Protein AF-0000000071263404 (afdb_homodimer)

InterPro domains:
  IPR003599 Immunoglobulin domain subtype [SM00409] (23-122)
  IPR007110 Immunoglobulin-like domain [PS50835] (21-115)
  IPR013106 Immunoglobulin V-set domain [PF07686] (26-110)
  IPR013783 Immunoglobulin-like fold [G3DSA:2.60.40.10] (22-129)
  IPR036179 Immunoglobulin-like domain superfamily [SSF48726] (26-123)
  IPR050671 CD300 family immune receptors [PTHR11860] (25-125)

Foldseek 3Di:
DPPPPPPPPPPPPPPPPPVPPDDDDDDDDAQAKDKDKDADDPPQLPFKKFKFFDDDDDPDTHTQDIPPDAGPPNQWDKDAPSVRRMIMIMGGRDDPVPDHDMDIDTDDDDDDFDDDDDDDDDDPDDPDPDDPDDDPRPPPPDPPPDD/DPPPPPPDPPPPPPPPPPVPPDDDDDDDDAQAKDKDKDADDPPQLPFKKFKFFDDDDDPDTHTQDIPPDQGPPNQWDKDAPSVRRMIMIMGGRDDPVVDHDMDIDTDDDDDDQDDDDDDDDDDPDDPDPDDPDPPPRPPPPDPPPDD

Organism: Cyprinus carpio (NCBI:txid7962)

Radius of gyration: 30.46 Å; Cα contacts (8 Å, |Δi|>4): 564; chains: 2; bounding box: 115×98×57 Å

Structure (mmCIF, N/CA/C/O backbone):
data_AF-0000000071263404-model_v1
#
loop_
_entity.id
_entity.type
_entity.pdbx_description
1 polymer 'Ig-like domain-containing protein'
#
loop_
_atom_site.group_PDB
_atom_site.id
_atom_site.type_symbol
_ato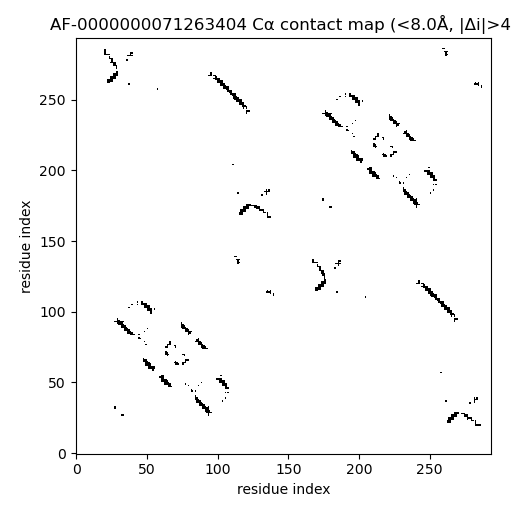m_site.label_atom_id
_atom_site.label_alt_id
_atom_site.label_comp_id
_atom_site.label_asym_id
_atom_site.label_entity_id
_atom_site.label_seq_id
_atom_site.pdbx_PDB_ins_code
_atom_site.Cartn_x
_atom_site.Cartn_y
_atom_site.Cartn_z
_atom_site.occupancy
_atom_site.B_iso_or_equiv
_atom_site.auth_seq_id
_atom_site.auth_comp_id
_atom_site.auth_asym_id
_atom_site.auth_atom_id
_atom_site.pdbx_PDB_model_num
ATOM 1 N N . MET A 1 1 ? -65.5 24.703 32.938 1 21.72 1 MET A N 1
ATOM 2 C CA . MET A 1 1 ? -64.188 25.328 32.844 1 21.72 1 MET A CA 1
ATOM 3 C C . MET A 1 1 ? -63.094 24.297 32.562 1 21.72 1 MET A C 1
ATOM 5 O O . MET A 1 1 ? -62.812 23.422 33.406 1 21.72 1 MET A O 1
ATOM 9 N N . LYS A 1 2 ? -63.094 23.875 31.25 1 32.72 2 LYS A N 1
ATOM 10 C CA . LYS A 1 2 ? -62.281 22.891 30.547 1 32.72 2 LYS A CA 1
ATOM 11 C C . LYS A 1 2 ? -60.781 23.203 30.672 1 32.72 2 LYS A C 1
ATOM 13 O O . LYS A 1 2 ? -60.344 24.281 30.297 1 32.72 2 LYS A O 1
ATOM 18 N N . LYS A 1 3 ? -60.188 22.812 31.906 1 33.25 3 LYS A N 1
ATOM 19 C CA . LYS A 1 3 ? -58.75 22.922 32.094 1 33.25 3 LYS A CA 1
ATOM 20 C C . LYS A 1 3 ? -58 22.375 30.891 1 33.25 3 LYS A C 1
ATOM 22 O O . LYS A 1 3 ? -58.219 21.234 30.484 1 33.25 3 LYS A O 1
ATOM 27 N N . LYS A 1 4 ? -57.625 23.328 29.953 1 33.47 4 LYS A N 1
ATOM 28 C CA . LYS A 1 4 ? -56.688 23.188 28.828 1 33.47 4 LYS A CA 1
ATOM 29 C C . LYS A 1 4 ? -55.406 22.547 29.281 1 33.47 4 LYS A C 1
ATOM 31 O O . LYS A 1 4 ? -54.688 23.094 30.125 1 33.47 4 LYS A O 1
ATOM 36 N N . GLN A 1 5 ? -55.438 21.234 29.578 1 37.12 5 GLN A N 1
ATOM 37 C CA . GLN A 1 5 ? -54.188 20.531 29.828 1 37.12 5 GLN A CA 1
ATOM 38 C C . GLN A 1 5 ? -53.188 20.734 28.688 1 37.12 5 GLN A C 1
ATOM 40 O O . GLN A 1 5 ? -53.5 20.438 27.531 1 37.12 5 GLN A O 1
ATOM 45 N N . PHE A 1 6 ? -52.531 21.922 28.672 1 36.16 6 PHE A N 1
ATOM 46 C CA . PHE A 1 6 ? -51.406 22.156 27.766 1 36.16 6 PHE A CA 1
ATOM 47 C C . PHE A 1 6 ? -50.406 21 27.844 1 36.16 6 PHE A C 1
ATOM 49 O O . PHE A 1 6 ? -49.906 20.688 28.922 1 36.16 6 PHE A O 1
ATOM 56 N N . LYS A 1 7 ? -50.719 19.906 27.062 1 40.75 7 LYS A N 1
ATOM 57 C CA . LYS A 1 7 ? -49.75 18.828 26.844 1 40.75 7 LYS A CA 1
ATOM 58 C C . LYS A 1 7 ? -48.375 19.391 26.422 1 40.75 7 LYS A C 1
ATOM 60 O O . LYS A 1 7 ? -48.312 20.203 25.484 1 40.75 7 LYS A O 1
ATOM 65 N N . SER A 1 8 ? -47.469 19.547 27.406 1 37.38 8 SER A N 1
ATOM 66 C CA . SER A 1 8 ? -46.031 19.828 27.25 1 37.38 8 SER A CA 1
ATOM 67 C C . SER A 1 8 ? -45.406 18.844 26.297 1 37.38 8 SER A C 1
ATOM 69 O O . SER A 1 8 ? -45.469 17.625 26.5 1 37.38 8 SER A O 1
ATOM 71 N N . SER A 1 9 ? -45.531 19.031 24.953 1 39.25 9 SER A N 1
ATOM 72 C CA . SER A 1 9 ? -44.75 18.266 23.984 1 39.25 9 SER A CA 1
ATOM 73 C C . SER A 1 9 ? -43.25 18.359 24.297 1 39.25 9 SER A C 1
ATOM 75 O O . SER A 1 9 ? -42.688 19.453 24.312 1 39.25 9 SER A O 1
ATOM 77 N N . ARG A 1 10 ? -42.719 17.391 25.125 1 33.47 10 ARG A N 1
ATOM 78 C CA . ARG A 1 10 ? -41.281 17.203 25.359 1 33.47 10 ARG A CA 1
ATOM 79 C C . ARG A 1 10 ? -40.531 17.047 24.031 1 33.47 10 ARG A C 1
ATOM 81 O O . ARG A 1 10 ? -40.781 16.109 23.281 1 33.47 10 ARG A O 1
ATOM 88 N N . VAL A 1 11 ? -40.156 18.188 23.391 1 36.06 11 VAL A N 1
ATOM 89 C CA . VAL A 1 11 ? -39.219 18.156 22.266 1 36.06 11 VAL A CA 1
ATOM 90 C C . VAL A 1 11 ? -37.969 17.391 22.656 1 36.06 11 VAL A C 1
ATOM 92 O O . VAL A 1 11 ? -37.281 17.766 23.609 1 36.06 11 VAL A O 1
ATOM 95 N N . LEU A 1 12 ? -38 16.047 22.484 1 37.25 12 LEU A N 1
ATOM 96 C CA . LEU A 1 12 ? -36.781 15.273 22.625 1 37.25 12 LEU A CA 1
ATOM 97 C C . LEU A 1 12 ? -35.719 15.758 21.656 1 37.25 12 LEU A C 1
ATOM 99 O O . LEU A 1 12 ? -35.906 15.688 20.438 1 37.25 12 LEU A O 1
ATOM 103 N N . CYS A 1 13 ? -34.969 16.812 22.031 1 38.75 13 CYS A N 1
ATOM 104 C CA . CYS A 1 13 ? -33.719 17.109 21.344 1 38.75 13 CYS A CA 1
ATOM 105 C C . CYS A 1 13 ? -32.844 15.875 21.266 1 38.75 13 CYS A C 1
ATOM 107 O O . CYS A 1 13 ? -32.375 15.359 22.281 1 38.75 13 CYS A O 1
ATOM 109 N N . LYS A 1 14 ? -33.062 15.016 20.234 1 33.66 14 LYS A N 1
ATOM 110 C CA . LYS A 1 14 ? -32.125 13.922 19.984 1 33.66 14 LYS A CA 1
ATOM 111 C C . LYS A 1 14 ? -30.703 14.453 19.812 1 33.66 14 LYS A C 1
ATOM 113 O O . LYS A 1 14 ? -30.422 15.195 18.875 1 33.66 14 LYS A O 1
ATOM 118 N N . ASN A 1 15 ? -29.891 14.633 20.797 1 36.53 15 ASN A N 1
ATOM 119 C CA . ASN A 1 15 ? -28.438 14.68 20.703 1 36.53 15 ASN A CA 1
ATOM 120 C C . ASN A 1 15 ? -27.891 13.484 19.938 1 36.53 15 ASN A C 1
ATOM 122 O O . ASN A 1 15 ? -28.016 12.336 20.375 1 36.53 15 ASN A O 1
ATOM 126 N N . TRP A 1 16 ? -28.109 13.398 18.609 1 35.03 16 TRP A N 1
ATOM 127 C CA . TRP A 1 16 ? -27.266 12.398 17.984 1 35.03 16 TRP A CA 1
ATOM 128 C C . TRP A 1 16 ? -25.797 12.602 18.344 1 35.03 16 TRP A C 1
ATOM 130 O O . TRP A 1 16 ? -25.203 13.617 17.984 1 35.03 16 TRP A O 1
ATOM 140 N N . GLY A 1 17 ? -25.281 12.281 19.5 1 37.16 17 GLY A N 1
ATOM 141 C CA . GLY A 1 17 ? -23.906 12.203 20 1 37.16 17 GLY A CA 1
ATOM 142 C C . GLY A 1 17 ? -22.969 11.5 19.031 1 37.16 17 GLY A C 1
ATOM 143 O O . GLY A 1 17 ? -22.25 10.578 19.422 1 37.16 17 GLY A O 1
ATOM 144 N N . LEU A 1 18 ? -23.234 11.172 17.812 1 37.91 18 LEU A N 1
ATOM 145 C CA . LEU A 1 18 ? -22.125 10.484 17.188 1 37.91 18 LEU A CA 1
ATOM 146 C C . LEU A 1 18 ? -20.828 11.273 17.344 1 37.91 18 LEU A C 1
ATOM 148 O O . LEU A 1 18 ? -20.766 12.461 17.016 1 37.91 18 LEU A O 1
ATOM 152 N N . GLY A 1 19 ? -20.031 11.125 18.391 1 37.81 19 GLY A N 1
ATOM 153 C CA . GLY A 1 19 ? -18.703 11.641 18.656 1 37.81 19 GLY A CA 1
ATOM 154 C C . GLY A 1 19 ? -17.844 11.727 17.406 1 37.81 19 GLY A C 1
ATOM 155 O O . GLY A 1 19 ? -17.391 10.703 16.875 1 37.81 19 GLY A O 1
ATOM 156 N N . ASN A 1 20 ? -18.062 12.406 16.375 1 42.69 20 ASN A N 1
ATOM 157 C CA . ASN A 1 20 ? -17.125 12.703 15.305 1 42.69 20 ASN A CA 1
ATOM 158 C C . ASN A 1 20 ? -15.734 13.008 15.859 1 42.69 20 ASN A C 1
ATOM 160 O O . ASN A 1 20 ? -15.594 13.688 16.875 1 42.69 20 ASN A O 1
ATOM 164 N N . PRO A 1 21 ? -14.719 12.133 15.797 1 47.34 21 PRO A N 1
ATOM 165 C CA . PRO A 1 21 ? -13.406 12.57 16.281 1 47.34 21 PRO A CA 1
ATOM 166 C C . PRO A 1 21 ? -13.188 14.07 16.109 1 47.34 21 PRO A C 1
ATOM 168 O O . PRO A 1 21 ? -13.719 14.672 15.18 1 47.34 21 PRO A O 1
ATOM 171 N N . ALA A 1 22 ? -13.094 14.82 17.156 1 51.34 22 ALA A N 1
ATOM 172 C CA . ALA A 1 22 ? -12.977 16.266 17.344 1 51.34 22 ALA A CA 1
ATOM 173 C C . ALA A 1 22 ? -12.055 16.875 16.297 1 51.34 22 ALA A C 1
ATOM 175 O O . ALA A 1 22 ? -10.891 16.469 16.156 1 51.34 22 ALA A O 1
ATOM 176 N N . LEU A 1 23 ? -12.523 17.281 15.164 1 63.94 23 LEU A N 1
ATOM 177 C CA . LEU A 1 23 ? -11.812 18.172 14.258 1 63.94 23 LEU A CA 1
ATOM 178 C C . LEU A 1 23 ? -11.062 19.25 15.031 1 63.94 23 LEU A C 1
ATOM 180 O O . LEU A 1 23 ? -11.625 19.875 15.938 1 63.94 23 LEU A O 1
ATOM 184 N N . THR A 1 24 ? -9.727 19.25 15.016 1 72.5 24 THR A N 1
ATOM 185 C CA . THR A 1 24 ? -8.906 20.297 15.609 1 72.5 24 THR A CA 1
ATOM 186 C C . THR A 1 24 ? -8.898 21.547 14.734 1 72.5 24 THR A C 1
ATOM 188 O O . THR A 1 24 ? -8.555 21.484 13.555 1 72.5 24 THR A O 1
ATOM 191 N N . ALA A 1 25 ? -9.484 22.531 15.227 1 83.56 25 ALA A N 1
ATOM 192 C CA . ALA A 1 25 ? -9.438 23.812 14.531 1 83.56 25 ALA A CA 1
ATOM 193 C C . ALA A 1 25 ? -8.359 24.719 15.117 1 83.56 25 ALA A C 1
ATOM 195 O O . ALA A 1 25 ? -8.211 24.812 16.344 1 83.56 25 ALA A O 1
ATOM 196 N N . VAL A 1 26 ? -7.559 25.344 14.305 1 84.56 26 VAL A N 1
ATOM 197 C CA . VAL A 1 26 ? -6.512 26.281 14.703 1 84.56 26 VAL A CA 1
ATOM 198 C C . VAL A 1 26 ? -6.77 27.641 14.062 1 84.56 26 VAL A C 1
ATOM 200 O O . VAL A 1 26 ? -6.957 27.734 12.844 1 84.56 26 VAL A O 1
ATOM 203 N N . GLU A 1 27 ? -6.898 28.688 14.906 1 88.88 27 GLU A N 1
ATOM 204 C CA . GLU A 1 27 ? -7.105 30.047 14.414 1 88.88 27 GLU A CA 1
ATOM 205 C C . GLU A 1 27 ? -5.855 30.906 14.609 1 88.88 27 GLU A C 1
ATOM 207 O O . GLU A 1 27 ? -5.285 30.938 15.695 1 88.88 27 GLU A O 1
ATOM 212 N N . ARG A 1 28 ? -5.43 31.5 13.492 1 89.38 28 ARG A N 1
ATOM 213 C CA . ARG A 1 28 ? -4.301 32.406 13.516 1 89.38 28 ARG A CA 1
ATOM 214 C C . ARG A 1 28 ? -4.559 33.625 12.633 1 89.38 28 ARG A C 1
ATOM 216 O O . ARG A 1 28 ? -5.473 33.625 11.797 1 89.38 28 ARG A O 1
ATOM 223 N N . SER A 1 29 ? -3.771 34.719 12.812 1 92.12 29 SER A N 1
ATOM 224 C CA . SER A 1 29 ? -3.938 35.938 12.016 1 92.12 29 SER A CA 1
ATOM 225 C C . SER A 1 29 ? -2.988 35.938 10.82 1 92.12 29 SER A C 1
ATOM 227 O O . SER A 1 29 ? -1.932 35.312 10.852 1 92.12 29 SER A O 1
ATOM 229 N N . VAL A 1 30 ? -3.393 36.75 9.797 1 94.75 30 VAL A N 1
ATOM 230 C CA . VAL A 1 30 ? -2.537 36.938 8.633 1 94.75 30 VAL A CA 1
ATOM 231 C C . VAL A 1 30 ? -1.16 37.438 9.086 1 94.75 30 VAL A C 1
ATOM 233 O O . VAL A 1 30 ? -1.053 38.281 9.977 1 94.75 30 VAL A O 1
ATOM 236 N N . GLY A 1 31 ? -0.154 36.875 8.469 1 94.81 31 GLY A N 1
ATOM 237 C CA . GLY A 1 31 ? 1.208 37.312 8.758 1 94.81 31 GLY A CA 1
ATOM 238 C C . GLY A 1 31 ? 1.852 36.5 9.883 1 94.81 31 GLY A C 1
ATOM 239 O O . GLY A 1 31 ? 3.072 36.531 10.047 1 94.81 31 GLY A O 1
ATOM 240 N N . GLU A 1 32 ? 1.001 35.812 10.648 1 93.31 32 GLU A N 1
ATOM 241 C CA . GLU A 1 32 ? 1.502 35.062 11.781 1 93.31 32 GLU A CA 1
ATOM 242 C C . GLU A 1 32 ? 2.021 33.688 11.328 1 93.31 32 GLU A C 1
ATOM 244 O O . GLU A 1 32 ? 1.979 33.375 10.141 1 93.31 32 GLU A O 1
ATOM 249 N N . ARG A 1 33 ? 2.6 33 12.336 1 94.69 33 ARG A N 1
ATOM 250 C CA . ARG A 1 33 ? 3.066 31.641 12.133 1 94.69 33 ARG A CA 1
ATOM 251 C C . ARG A 1 33 ? 2.16 30.641 12.852 1 94.69 33 ARG A C 1
ATOM 253 O O . ARG A 1 33 ? 1.555 30.969 13.875 1 94.69 33 ARG A O 1
ATOM 260 N N . VAL A 1 34 ? 2.066 29.516 12.258 1 93.56 34 VAL A N 1
ATOM 261 C CA . VAL A 1 34 ? 1.343 28.453 12.953 1 93.56 34 VAL A CA 1
ATOM 262 C C . VAL A 1 34 ? 2.172 27.172 12.945 1 93.56 34 VAL A C 1
ATOM 264 O O . VAL A 1 34 ? 2.848 26.859 11.961 1 93.56 34 VAL A O 1
ATOM 267 N N . ASP A 1 35 ? 2.162 26.422 14.062 1 94.25 35 ASP A N 1
ATOM 268 C CA . ASP A 1 35 ? 2.75 25.094 14.195 1 94.25 35 ASP A CA 1
ATOM 269 C C . ASP A 1 35 ? 1.67 24.031 14.406 1 94.25 35 ASP A C 1
ATOM 271 O O . ASP A 1 35 ? 0.966 24.047 15.422 1 94.25 35 ASP A O 1
ATOM 275 N N . ILE A 1 36 ? 1.588 23.234 13.438 1 93.19 36 ILE A N 1
ATOM 276 C CA . ILE A 1 36 ? 0.625 22.141 13.516 1 93.19 36 ILE A CA 1
ATOM 277 C C . ILE A 1 36 ? 1.325 20.875 13.984 1 93.19 36 ILE A C 1
ATOM 279 O O . ILE A 1 36 ? 2.23 20.375 13.312 1 93.19 36 ILE A O 1
ATOM 283 N N . ARG A 1 37 ? 0.887 20.328 15.07 1 92.31 37 ARG A N 1
ATOM 284 C CA . ARG A 1 37 ? 1.497 19.125 15.633 1 92.31 37 ARG A CA 1
ATOM 285 C C . ARG A 1 37 ? 0.603 17.906 15.422 1 92.31 37 ARG A C 1
ATOM 287 O O . ARG A 1 37 ? -0.564 17.922 15.82 1 92.31 37 ARG A O 1
ATOM 294 N N . CYS A 1 38 ? 1.15 16.938 14.836 1 93.81 38 CYS A N 1
ATOM 295 C CA . CYS A 1 38 ? 0.414 15.727 14.516 1 93.81 38 CYS A CA 1
ATOM 296 C C . CYS A 1 38 ? 1.041 14.508 15.188 1 93.81 38 CYS A C 1
ATOM 298 O O . CYS A 1 38 ? 2.211 14.203 14.953 1 93.81 38 CYS A O 1
ATOM 300 N N . THR A 1 39 ? 0.242 13.844 15.945 1 93.62 39 THR A N 1
ATOM 301 C CA . THR A 1 39 ? 0.721 12.625 16.594 1 93.62 39 THR A CA 1
ATOM 302 C C . THR A 1 39 ? 0.425 11.406 15.727 1 93.62 39 THR A C 1
ATOM 304 O O . THR A 1 39 ? -0.487 11.43 14.898 1 93.62 39 THR A O 1
ATOM 307 N N . TYR A 1 40 ? 1.254 10.367 15.883 1 93.75 40 TYR A N 1
ATOM 308 C CA . TYR A 1 40 ? 1.021 9.141 15.133 1 93.75 40 TYR A CA 1
ATOM 309 C C . TYR A 1 40 ? 1.404 7.918 15.953 1 93.75 40 TYR A C 1
ATOM 311 O O . TYR A 1 40 ? 2.061 8.039 16.984 1 93.75 40 TYR A O 1
ATOM 319 N N . GLU A 1 41 ? 1.008 6.82 15.57 1 93.44 41 GLU A N 1
ATOM 320 C CA . GLU A 1 41 ? 1.178 5.574 16.312 1 93.44 41 GLU A CA 1
ATOM 321 C C . GLU A 1 41 ? 2.592 5.023 16.156 1 93.44 41 GLU A C 1
ATOM 323 O O . GLU A 1 41 ? 3.279 5.34 15.18 1 93.44 41 GLU A O 1
ATOM 328 N N . SER A 1 42 ? 2.934 4.258 17.156 1 95.5 42 SER A N 1
ATOM 329 C CA . SER A 1 42 ? 4.219 3.57 17.062 1 95.5 42 SER A CA 1
ATOM 330 C C . SER A 1 42 ? 4.293 2.676 15.836 1 95.5 42 SER A C 1
ATOM 332 O O . SER A 1 42 ? 3.279 2.115 15.406 1 95.5 42 SER A O 1
ATOM 334 N N . GLY A 1 43 ? 5.465 2.475 15.266 1 93.56 43 GLY A N 1
ATOM 335 C CA . GLY A 1 43 ? 5.672 1.641 14.094 1 93.56 43 GLY A CA 1
ATOM 336 C C . GLY A 1 43 ? 5.812 2.439 12.812 1 93.56 43 GLY A C 1
ATOM 337 O O . GLY A 1 43 ? 6.254 1.91 11.789 1 93.56 43 GLY A O 1
ATOM 338 N N . TYR A 1 44 ? 5.508 3.771 12.977 1 94.38 44 TYR A N 1
ATOM 339 C CA . TYR A 1 44 ? 5.512 4.578 11.758 1 94.38 44 TYR A CA 1
ATOM 340 C C . TYR A 1 44 ? 6.578 5.664 11.828 1 94.38 44 TYR A C 1
ATOM 342 O O . TYR A 1 44 ? 6.512 6.652 11.102 1 94.38 44 TYR A O 1
ATOM 350 N N . GLU A 1 45 ? 7.586 5.523 12.656 1 96.88 45 GLU A N 1
ATOM 351 C CA . GLU A 1 45 ? 8.594 6.547 12.914 1 96.88 45 GLU A CA 1
ATOM 352 C C . GLU A 1 45 ? 9.391 6.871 11.656 1 96.88 45 GLU A C 1
ATOM 354 O O . GLU A 1 45 ? 9.719 8.031 11.398 1 96.88 45 GLU A O 1
ATOM 359 N N . SER A 1 46 ? 9.586 5.84 10.883 1 95.56 46 SER A N 1
ATOM 360 C CA . SER A 1 46 ? 10.43 6.031 9.711 1 95.56 46 SER A CA 1
ATOM 361 C C . SER A 1 46 ? 9.602 6.324 8.469 1 95.56 46 SER A C 1
ATOM 363 O O . SER A 1 46 ? 10.148 6.625 7.406 1 95.56 46 SER A O 1
ATOM 365 N N . ASN A 1 47 ? 8.297 6.211 8.594 1 95.81 47 ASN A N 1
ATOM 366 C CA . ASN A 1 47 ? 7.445 6.469 7.441 1 95.81 47 ASN A CA 1
ATOM 367 C C . ASN A 1 47 ? 7.391 7.957 7.105 1 95.81 47 ASN A C 1
ATOM 369 O O . ASN A 1 47 ? 7.367 8.797 8 1 95.81 47 ASN A O 1
ATOM 373 N N . PRO A 1 48 ? 7.305 8.242 5.895 1 96.38 48 PRO A N 1
ATOM 374 C CA . PRO A 1 48 ? 7.16 9.656 5.543 1 96.38 48 PRO A CA 1
ATOM 375 C C . PRO A 1 48 ? 5.883 10.273 6.105 1 96.38 48 PRO A C 1
ATOM 377 O O . PRO A 1 48 ? 4.84 9.617 6.141 1 96.38 48 PRO A O 1
ATOM 380 N N . LYS A 1 49 ? 6 11.484 6.566 1 97.06 49 LYS A N 1
ATOM 381 C CA . LYS A 1 49 ? 4.871 12.305 7.008 1 97.06 49 LYS A CA 1
ATOM 382 C C . LYS A 1 49 ? 4.59 13.43 6.02 1 97.06 49 LYS A C 1
ATOM 384 O O . LYS A 1 49 ? 5.488 13.867 5.297 1 97.06 49 LYS A O 1
ATOM 389 N N . TYR A 1 50 ? 3.348 13.836 5.977 1 97 50 TYR A N 1
ATOM 390 C CA . TYR A 1 50 ? 3.053 14.93 5.051 1 97 50 TYR A CA 1
ATOM 391 C C . TYR A 1 50 ? 1.794 15.68 5.473 1 97 50 TYR A C 1
ATOM 393 O O . TYR A 1 50 ? 1.038 15.203 6.324 1 97 50 TYR A O 1
ATOM 401 N N . LEU A 1 51 ? 1.664 16.859 5 1 96.5 51 LEU A N 1
ATOM 402 C CA . LEU A 1 51 ? 0.443 17.656 5.125 1 96.5 51 LEU A CA 1
ATOM 403 C C . LEU A 1 51 ? -0.249 17.812 3.775 1 96.5 51 LEU A C 1
ATOM 405 O O . LEU A 1 51 ? 0.391 18.156 2.781 1 96.5 51 LEU A O 1
ATOM 409 N N . CYS A 1 52 ? -1.459 17.469 3.848 1 96.25 52 CYS A N 1
ATOM 410 C CA . CYS A 1 52 ? -2.289 17.594 2.656 1 96.25 52 CYS A CA 1
ATOM 411 C C . CYS A 1 52 ? -3.418 18.594 2.883 1 96.25 52 CYS A C 1
ATOM 413 O O . CYS A 1 52 ? -3.967 18.672 3.982 1 96.25 52 CYS A O 1
ATOM 415 N N . LYS A 1 53 ? -3.697 19.359 1.747 1 95.44 53 LYS A N 1
ATOM 416 C CA . LYS A 1 53 ? -4.75 20.375 1.84 1 95.44 53 LYS A CA 1
ATOM 417 C C . LYS A 1 53 ? -5.953 19.984 0.981 1 95.44 53 LYS A C 1
ATOM 419 O O . LYS A 1 53 ? -5.793 19.531 -0.155 1 95.44 53 LYS A O 1
ATOM 424 N N . GLY A 1 54 ? -7.117 20.203 1.578 1 92.56 54 GLY A N 1
ATOM 425 C CA . GLY A 1 54 ? -8.336 19.938 0.833 1 92.56 54 GLY A CA 1
ATOM 426 C C . GLY A 1 54 ? -8.617 18.453 0.665 1 92.56 54 GLY A C 1
ATOM 427 O O . GLY A 1 54 ? -8.641 17.703 1.644 1 92.56 54 GLY A O 1
ATOM 428 N N . GLU A 1 55 ? -8.758 18.078 -0.597 1 85.56 55 GLU A N 1
ATOM 429 C CA . GLU A 1 55 ? -8.984 16.656 -0.877 1 85.56 55 GLU A CA 1
ATOM 430 C C . GLU A 1 55 ? -7.703 15.852 -0.674 1 85.56 55 GLU A C 1
ATOM 432 O O . GLU A 1 55 ? -6.645 16.219 -1.186 1 85.56 55 GLU A O 1
ATOM 437 N N . CYS A 1 56 ? -7.809 14.906 0.266 1 87.81 56 CYS A N 1
ATOM 438 C CA . CYS A 1 56 ? -6.664 14.062 0.588 1 87.81 56 CYS A CA 1
ATOM 439 C C . CYS A 1 56 ? -7.066 12.594 0.639 1 87.81 56 CYS A C 1
ATOM 441 O O . CYS A 1 56 ? -7.453 12.086 1.694 1 87.81 56 CYS A O 1
ATOM 443 N N . ASN A 1 57 ? -7.117 12.016 -0.479 1 80 57 ASN A N 1
ATOM 444 C CA . ASN A 1 57 ? -7.5 10.609 -0.576 1 80 57 ASN A CA 1
ATOM 445 C C . ASN A 1 57 ? -6.543 9.828 -1.472 1 80 57 ASN A C 1
ATOM 447 O O . ASN A 1 57 ? -5.551 10.375 -1.951 1 80 57 ASN A O 1
ATOM 451 N N . ILE A 1 58 ? -6.895 8.484 -1.439 1 75.88 58 ILE A N 1
ATOM 452 C CA . ILE A 1 58 ? -6.074 7.621 -2.279 1 75.88 58 ILE A CA 1
ATOM 453 C C . ILE A 1 58 ? -6.156 8.078 -3.732 1 75.88 58 ILE A C 1
ATOM 455 O O . ILE A 1 58 ? -7.25 8.25 -4.273 1 75.88 58 ILE A O 1
ATOM 459 N N . GLY A 1 59 ? -5.141 8.461 -4.383 1 74.75 59 GLY A N 1
ATOM 460 C CA . GLY A 1 59 ? -5.074 8.805 -5.797 1 74.75 59 GLY A CA 1
ATOM 461 C C . GLY A 1 59 ? -5.203 10.297 -6.055 1 74.75 59 GLY A C 1
ATOM 462 O O . GLY A 1 59 ? -4.941 10.766 -7.164 1 74.75 59 GLY A O 1
ATOM 463 N N . ASN A 1 60 ? -5.699 10.969 -5.074 1 84.44 60 ASN A N 1
ATOM 464 C CA . ASN A 1 60 ? -5.879 12.406 -5.234 1 84.44 60 ASN A CA 1
ATOM 465 C C . ASN A 1 60 ? -5.488 13.164 -3.965 1 84.44 60 ASN A C 1
ATOM 467 O O . ASN A 1 60 ? -6.273 13.242 -3.02 1 84.44 60 ASN A O 1
ATOM 471 N N . LYS A 1 61 ? -4.281 13.695 -3.844 1 90.12 61 LYS A N 1
ATOM 472 C CA . LYS A 1 61 ? -3.811 14.445 -2.682 1 90.12 61 LYS A CA 1
ATOM 473 C C . LYS A 1 61 ? -3.006 15.672 -3.109 1 90.12 61 LYS A C 1
ATOM 475 O O . LYS A 1 61 ? -2.186 15.586 -4.027 1 90.12 61 LYS A O 1
ATOM 480 N N . VAL A 1 62 ? -3.303 16.781 -2.57 1 93.38 62 VAL A N 1
ATOM 481 C CA . VAL A 1 62 ? -2.473 17.969 -2.709 1 93.38 62 VAL A CA 1
ATOM 482 C C . VAL A 1 62 ? -1.533 18.078 -1.51 1 93.38 62 VAL A C 1
ATOM 484 O O . VAL A 1 62 ? -1.891 18.672 -0.49 1 93.38 62 VAL A O 1
ATOM 487 N N . ILE A 1 63 ? -0.337 17.547 -1.67 1 95.62 63 ILE A N 1
ATOM 488 C CA . ILE A 1 63 ? 0.641 17.547 -0.588 1 95.62 63 ILE A CA 1
ATOM 489 C C . ILE A 1 63 ? 1.379 18.891 -0.569 1 95.62 63 ILE A C 1
ATOM 491 O O . ILE A 1 63 ? 2.115 19.203 -1.505 1 95.62 63 ILE A O 1
ATOM 495 N N . VAL A 1 64 ? 1.221 19.625 0.426 1 96.88 64 VAL A N 1
ATOM 496 C CA . VAL A 1 64 ? 1.825 20.953 0.49 1 96.88 64 VAL A CA 1
ATOM 497 C C . VAL A 1 64 ? 3.217 20.859 1.113 1 96.88 64 VAL A C 1
ATOM 499 O O . VAL A 1 64 ? 4.074 21.703 0.868 1 96.88 64 VAL A O 1
ATOM 502 N N . VAL A 1 65 ? 3.467 19.844 1.941 1 97.81 65 VAL A N 1
ATOM 503 C CA . VAL A 1 65 ? 4.797 19.594 2.49 1 97.81 65 VAL A CA 1
ATOM 504 C C . VAL A 1 65 ? 4.922 18.125 2.9 1 97.81 65 VAL A C 1
ATOM 506 O O . VAL A 1 65 ? 3.967 17.531 3.4 1 97.81 65 VAL A O 1
ATOM 509 N N . LYS A 1 66 ? 6.074 17.562 2.711 1 97.5 66 LYS A N 1
ATOM 510 C CA . LYS A 1 66 ? 6.402 16.172 3.023 1 97.5 66 LYS A CA 1
ATOM 511 C C . LYS A 1 66 ? 7.789 16.062 3.652 1 97.5 66 LYS A C 1
ATOM 513 O O . LYS A 1 66 ? 8.688 16.828 3.318 1 97.5 66 LYS A O 1
ATOM 518 N N . SER A 1 67 ? 7.836 15.125 4.531 1 97.31 67 SER A N 1
ATOM 519 C CA . SER A 1 67 ? 9.133 14.93 5.176 1 97.31 67 SER A CA 1
ATOM 520 C C . SER A 1 67 ? 10.188 14.484 4.172 1 97.31 67 SER A C 1
ATOM 522 O O . SER A 1 67 ? 9.875 13.797 3.201 1 97.31 67 SER A O 1
ATOM 524 N N . GLY A 1 68 ? 11.406 14.883 4.383 1 92.5 68 GLY A N 1
ATOM 525 C CA . GLY A 1 68 ? 12.523 14.422 3.576 1 92.5 68 GLY A CA 1
ATOM 526 C C . GLY A 1 68 ? 12.875 15.367 2.443 1 92.5 68 GLY A C 1
ATOM 527 O O . GLY A 1 68 ? 13.93 15.242 1.818 1 92.5 68 GLY A O 1
ATOM 528 N N . SER A 1 69 ? 11.992 16.219 2.119 1 91.5 69 SER A N 1
ATOM 529 C CA . SER A 1 69 ? 12.289 17.203 1.075 1 91.5 69 SER A CA 1
ATOM 530 C C . SER A 1 69 ? 11.695 18.562 1.416 1 91.5 69 SER A C 1
ATOM 532 O O . SER A 1 69 ? 10.672 18.656 2.098 1 91.5 69 SER A O 1
ATOM 534 N N . PRO A 1 70 ? 12.336 19.578 0.917 1 94.75 70 PRO A N 1
ATOM 535 C CA . PRO A 1 70 ? 11.773 20.906 1.145 1 94.75 70 PRO A CA 1
ATOM 536 C C . PRO A 1 70 ? 10.453 21.125 0.407 1 94.75 70 PRO A C 1
ATOM 538 O O . PRO A 1 70 ? 10.273 20.625 -0.704 1 94.75 70 PRO A O 1
ATOM 541 N N . ALA A 1 71 ? 9.656 21.906 1.034 1 97.06 71 ALA A N 1
ATOM 542 C CA . ALA A 1 71 ? 8.391 22.25 0.396 1 97.06 71 ALA A CA 1
ATOM 543 C C . ALA A 1 71 ? 8.602 23.219 -0.761 1 97.06 71 ALA A C 1
ATOM 545 O O . ALA A 1 71 ? 9.547 24 -0.755 1 97.06 71 ALA A O 1
ATOM 546 N N . GLU A 1 72 ? 7.734 23.094 -1.783 1 96.69 72 GLU A N 1
ATOM 547 C CA . GLU A 1 72 ? 7.77 24.062 -2.881 1 96.69 72 GLU A CA 1
ATOM 548 C C . GLU A 1 72 ? 7.566 25.484 -2.377 1 96.69 72 GLU A C 1
ATOM 550 O O . GLU A 1 72 ? 8.305 26.391 -2.758 1 96.69 72 GLU A O 1
ATOM 555 N N . ASP A 1 73 ? 6.539 25.688 -1.649 1 97.81 73 ASP A N 1
ATOM 556 C CA . ASP A 1 73 ? 6.363 26.938 -0.917 1 97.81 73 ASP A CA 1
ATOM 557 C C . ASP A 1 73 ? 7.207 26.953 0.354 1 97.81 73 ASP A C 1
ATOM 559 O O . ASP A 1 73 ? 6.902 26.234 1.316 1 97.81 73 ASP A O 1
ATOM 563 N N . ARG A 1 74 ? 8.188 27.797 0.454 1 97.44 74 ARG A N 1
ATOM 564 C CA . ARG A 1 74 ? 9.211 27.781 1.495 1 97.44 74 ARG A CA 1
ATOM 565 C C . ARG A 1 74 ? 8.633 28.219 2.838 1 97.44 74 ARG A C 1
ATOM 567 O O . ARG A 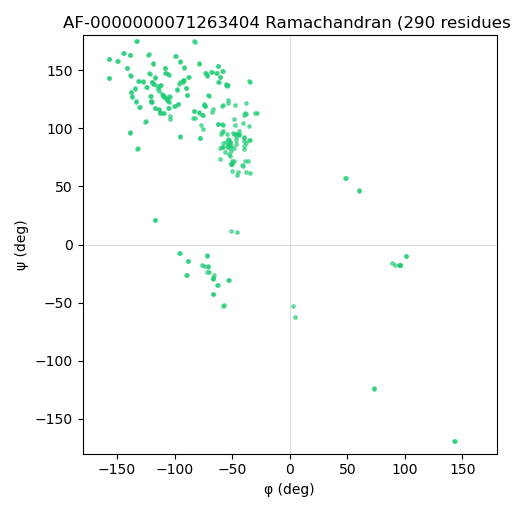1 74 ? 9.266 28.031 3.879 1 97.44 74 ARG A O 1
ATOM 574 N N . ARG A 1 75 ? 7.434 28.703 2.84 1 98.38 75 ARG A N 1
ATOM 575 C CA . ARG A 1 75 ? 6.781 29.062 4.094 1 98.38 75 ARG A CA 1
ATOM 576 C C . ARG A 1 75 ? 6.398 27.812 4.887 1 98.38 75 ARG A C 1
ATOM 578 O O . ARG A 1 75 ? 6.156 27.891 6.094 1 98.38 75 ARG A O 1
ATOM 585 N N . PHE A 1 76 ? 6.25 26.719 4.188 1 98.12 76 PHE A N 1
ATOM 586 C CA . PHE A 1 76 ? 5.898 25.453 4.816 1 98.12 76 PHE A CA 1
ATOM 587 C C . PHE A 1 76 ? 7.152 24.656 5.172 1 98.12 76 PHE A C 1
ATOM 589 O O . PHE A 1 76 ? 8.078 24.562 4.367 1 98.12 76 PHE A O 1
ATOM 596 N N . SER A 1 77 ? 7.129 24.031 6.332 1 98.06 77 SER A N 1
ATOM 597 C CA . SER A 1 77 ? 8.195 23.109 6.742 1 98.06 77 SER A CA 1
ATOM 598 C C . SER A 1 77 ? 7.66 22.016 7.648 1 98.06 77 SER A C 1
ATOM 600 O O . SER A 1 77 ? 6.602 22.172 8.258 1 98.06 77 SER A O 1
ATOM 602 N N . LEU A 1 78 ? 8.398 20.891 7.707 1 98.19 78 LEU A N 1
ATOM 603 C CA . LEU A 1 78 ? 7.98 19.734 8.484 1 98.19 78 LEU A CA 1
ATOM 604 C C . LEU A 1 78 ? 9.156 19.141 9.258 1 98.19 78 LEU A C 1
ATOM 606 O O . LEU A 1 78 ? 10.234 18.938 8.688 1 98.19 78 LEU A O 1
ATOM 610 N N . SER A 1 79 ? 8.977 18.984 10.531 1 97.5 79 SER A N 1
ATOM 611 C CA . SER A 1 79 ? 9.922 18.266 11.383 1 97.5 79 SER A CA 1
ATOM 612 C C . SER A 1 79 ? 9.242 17.094 12.086 1 97.5 79 SER A C 1
ATOM 614 O O . SER A 1 79 ? 8.055 17.172 12.422 1 97.5 79 SER A O 1
ATOM 616 N N . ASP A 1 80 ? 10.016 16.016 12.289 1 97.5 80 ASP A N 1
ATOM 617 C CA . ASP A 1 80 ? 9.469 14.812 12.906 1 97.5 80 ASP A CA 1
ATOM 618 C C . ASP A 1 80 ? 10.281 14.406 14.133 1 97.5 80 ASP A C 1
ATOM 620 O O . ASP A 1 80 ? 11.414 13.938 14.008 1 97.5 80 ASP A O 1
ATOM 624 N N . ASP A 1 81 ? 9.703 14.648 15.297 1 97.81 81 ASP A N 1
ATOM 625 C CA . ASP A 1 81 ? 10.258 14.055 16.516 1 97.81 81 ASP A CA 1
ATOM 626 C C . ASP A 1 81 ? 9.859 12.586 16.641 1 97.81 81 ASP A C 1
ATOM 628 O O . ASP A 1 81 ? 8.836 12.266 17.25 1 97.81 81 ASP A O 1
ATOM 632 N N . ARG A 1 82 ? 10.688 11.734 16.125 1 97.31 82 ARG A N 1
ATOM 633 C CA . ARG A 1 82 ? 10.367 10.312 15.992 1 97.31 82 ARG A CA 1
ATOM 634 C C . ARG A 1 82 ? 10.25 9.648 17.359 1 97.31 82 ARG A C 1
ATOM 636 O O . ARG A 1 82 ? 9.508 8.68 17.531 1 97.31 82 ARG A O 1
ATOM 643 N N . THR A 1 83 ? 11.008 10.219 18.328 1 97.62 83 THR A N 1
ATOM 644 C CA . THR A 1 83 ? 10.953 9.68 19.688 1 97.62 83 THR A CA 1
ATOM 645 C C . THR A 1 83 ? 9.578 9.922 20.297 1 97.62 83 THR A C 1
ATOM 647 O O . THR A 1 83 ? 8.969 9 20.859 1 97.62 83 THR A O 1
ATOM 650 N N . ALA A 1 84 ? 9.047 11.102 20.094 1 96.81 84 ALA A N 1
ATOM 651 C CA . ALA A 1 84 ? 7.746 11.453 20.656 1 96.81 84 ALA A CA 1
ATOM 652 C C . ALA A 1 84 ? 6.613 11.055 19.719 1 96.81 84 ALA A C 1
ATOM 654 O O . ALA A 1 84 ? 5.441 11.086 20.094 1 96.81 84 ALA A O 1
ATOM 655 N N . ARG A 1 85 ? 6.941 10.734 18.469 1 97.25 85 ARG A N 1
ATOM 656 C CA . ARG A 1 85 ? 5.98 10.391 17.422 1 97.25 85 ARG A CA 1
ATOM 657 C C . ARG A 1 85 ? 5.016 11.547 17.172 1 97.25 85 ARG A C 1
ATOM 659 O O . ARG A 1 85 ? 3.797 11.344 17.141 1 97.25 85 ARG A O 1
ATOM 666 N N . VAL A 1 86 ? 5.629 12.664 17.078 1 95.62 86 VAL A N 1
ATOM 667 C CA . VAL A 1 86 ? 4.938 13.906 16.75 1 95.62 86 VAL A CA 1
ATOM 668 C C . VAL A 1 86 ? 5.66 14.617 15.609 1 95.62 86 VAL A C 1
ATOM 670 O O . VAL A 1 86 ? 6.844 14.945 15.727 1 95.62 86 VAL A O 1
ATOM 673 N N . PHE A 1 87 ? 4.938 14.75 14.578 1 96.62 87 PHE A N 1
ATOM 674 C CA . PHE A 1 87 ? 5.535 15.625 13.578 1 96.62 87 PHE A CA 1
ATOM 675 C C . PHE A 1 87 ? 4.84 16.984 13.555 1 96.62 87 PHE A C 1
ATOM 677 O O . PHE A 1 87 ? 3.646 17.078 13.844 1 96.62 87 PHE A O 1
ATOM 684 N N . THR A 1 88 ? 5.645 18 13.273 1 95.75 88 THR A N 1
ATOM 685 C CA . THR A 1 88 ? 5.172 19.375 13.32 1 95.75 88 THR A CA 1
ATOM 686 C C . THR A 1 88 ? 5.324 20.047 11.961 1 95.75 88 THR A C 1
ATOM 688 O O . THR A 1 88 ? 6.41 20.031 11.375 1 95.75 88 THR A O 1
ATOM 691 N N . VAL A 1 89 ? 4.258 20.594 11.531 1 96.88 89 VAL A N 1
ATOM 692 C CA . VAL A 1 89 ? 4.285 21.422 10.32 1 96.88 89 VAL A CA 1
ATOM 693 C C . VAL A 1 89 ? 4.215 22.906 10.703 1 96.88 89 VAL A C 1
ATOM 695 O O . VAL A 1 89 ? 3.336 23.312 11.469 1 96.88 89 VAL A O 1
ATOM 698 N N . THR A 1 90 ? 5.164 23.594 10.188 1 96.25 90 THR A N 1
ATOM 699 C CA . THR A 1 90 ? 5.195 25.031 10.43 1 96.25 90 THR A CA 1
ATOM 700 C C . THR A 1 90 ? 4.871 25.812 9.156 1 96.25 90 THR A C 1
ATOM 702 O O . THR A 1 90 ? 5.449 25.547 8.102 1 96.25 90 THR A O 1
ATOM 705 N N . ILE A 1 91 ? 3.926 26.734 9.273 1 96.44 91 ILE A N 1
ATOM 706 C CA . ILE A 1 91 ? 3.605 27.656 8.195 1 96.44 91 ILE A CA 1
ATOM 707 C C . ILE A 1 91 ? 3.9 29.094 8.641 1 96.44 91 ILE A C 1
ATOM 709 O O . ILE A 1 91 ? 3.32 29.578 9.617 1 96.44 91 ILE A O 1
ATOM 713 N N . THR A 1 92 ? 4.77 29.688 7.984 1 97.25 92 THR A N 1
ATOM 714 C CA . THR A 1 92 ? 5.098 31.062 8.328 1 97.25 92 THR A CA 1
ATOM 715 C C . THR A 1 92 ? 4.391 32.031 7.391 1 97.25 92 THR A C 1
ATOM 717 O O . THR A 1 92 ? 3.898 31.641 6.332 1 97.25 92 THR A O 1
ATOM 720 N N . ASP A 1 93 ? 4.273 33.312 7.762 1 96.31 93 ASP A N 1
ATOM 721 C CA . ASP A 1 93 ? 3.662 34.375 6.953 1 96.31 93 ASP A CA 1
ATOM 722 C C . ASP A 1 93 ? 2.311 33.938 6.402 1 96.31 93 ASP A C 1
ATOM 724 O O . ASP A 1 93 ? 2.086 33.969 5.188 1 96.31 93 ASP A O 1
ATOM 728 N N . LEU A 1 94 ? 1.426 33.562 7.348 1 96.06 94 LEU A N 1
ATOM 729 C CA . LEU A 1 94 ? 0.111 33.031 6.996 1 96.06 94 LEU A CA 1
ATOM 730 C C . LEU A 1 94 ? -0.638 34 6.09 1 96.06 94 LEU A C 1
ATOM 732 O O . LEU A 1 94 ? -0.623 35.219 6.324 1 96.06 94 LEU A O 1
ATOM 736 N N . ARG A 1 95 ? -1.257 33.438 5.086 1 96.62 95 ARG A N 1
ATOM 737 C CA . ARG A 1 95 ? -2.066 34.188 4.133 1 96.62 95 ARG A CA 1
ATOM 738 C C . ARG A 1 95 ? -3.516 33.719 4.152 1 96.62 95 ARG A C 1
ATOM 740 O O . ARG A 1 95 ? -3.801 32.594 4.562 1 96.62 95 ARG A O 1
ATOM 747 N N . PRO A 1 96 ? -4.43 34.562 3.744 1 95.31 96 PRO A N 1
ATOM 748 C CA . PRO A 1 96 ? -5.828 34.156 3.689 1 95.31 96 PRO A CA 1
ATOM 749 C C . PRO A 1 96 ? -6.023 32.875 2.889 1 95.31 96 PRO A C 1
ATOM 751 O O . PRO A 1 96 ? -6.871 32.031 3.24 1 95.31 96 PRO A O 1
ATOM 754 N N . ALA A 1 97 ? -5.188 32.625 1.887 1 95.44 97 ALA A N 1
ATOM 755 C CA . ALA A 1 97 ? -5.293 31.469 1.011 1 95.44 97 ALA A CA 1
ATOM 756 C C . ALA A 1 97 ? -4.914 30.188 1.749 1 95.44 97 ALA A C 1
ATOM 758 O O . ALA A 1 97 ? -5.188 29.094 1.274 1 95.44 97 ALA A O 1
ATOM 759 N N . ASP A 1 98 ? -4.199 30.312 2.844 1 95.69 98 ASP A N 1
ATOM 760 C CA . ASP A 1 98 ? -3.787 29.141 3.619 1 95.69 98 ASP A CA 1
ATOM 761 C C . ASP A 1 98 ? -4.961 28.562 4.406 1 95.69 98 ASP A C 1
ATOM 763 O O . ASP A 1 98 ? -4.887 27.438 4.898 1 95.69 98 ASP A O 1
ATOM 767 N N . GLU A 1 99 ? -6.012 29.312 4.602 1 94.31 99 GLU A N 1
ATOM 768 C CA . GLU A 1 99 ? -7.18 28.844 5.34 1 94.31 99 GLU A CA 1
ATOM 769 C C . GLU A 1 99 ? -7.805 27.625 4.672 1 94.31 99 GLU A C 1
ATOM 771 O O . GLU A 1 99 ? -7.891 27.547 3.445 1 94.31 99 GLU A O 1
ATOM 776 N N . GLY A 1 100 ? -8.289 26.766 5.555 1 93.38 100 GLY A N 1
ATOM 777 C CA . GLY A 1 100 ? -9.016 25.625 5.008 1 93.38 100 GLY A CA 1
ATOM 778 C C . GLY A 1 100 ? -8.773 24.344 5.77 1 93.38 100 GLY A C 1
ATOM 779 O O . GLY A 1 100 ? -8.258 24.359 6.891 1 93.38 100 GLY A O 1
ATOM 780 N N . GLN A 1 101 ? -9.219 23.266 5.176 1 92 101 GLN A N 1
ATOM 781 C CA . GLN A 1 101 ? -9.094 21.938 5.746 1 92 101 GLN A CA 1
ATOM 782 C C . GLN A 1 101 ? -7.777 21.281 5.336 1 92 101 GLN A C 1
ATOM 784 O O . GLN A 1 101 ? -7.406 21.297 4.16 1 92 101 GLN A O 1
ATOM 789 N N . TYR A 1 102 ? -7.074 20.797 6.328 1 93.69 102 TYR A N 1
ATOM 790 C CA . TYR A 1 102 ? -5.828 20.078 6.102 1 93.69 102 TYR A CA 1
ATOM 791 C C . TYR A 1 102 ? -5.887 18.672 6.707 1 93.69 102 TYR A C 1
ATOM 793 O O . TYR A 1 102 ? -6.738 18.391 7.555 1 93.69 102 TYR A O 1
ATOM 801 N N . TRP A 1 103 ? -4.965 17.859 6.254 1 92.81 103 TRP A N 1
ATOM 802 C CA . TRP A 1 103 ? -4.84 16.5 6.758 1 92.81 103 TRP A CA 1
ATOM 803 C C . TRP A 1 103 ? -3.383 16.172 7.07 1 92.81 103 TRP A C 1
ATOM 805 O O . TRP A 1 103 ? -2.512 16.297 6.211 1 92.81 103 TRP A O 1
ATOM 815 N N . CYS A 1 104 ? -3.166 15.805 8.297 1 94.88 104 CYS A N 1
ATOM 816 C CA . CYS A 1 104 ? -1.899 15.18 8.656 1 94.88 104 CYS A CA 1
ATOM 817 C C . CYS A 1 104 ? -1.841 13.742 8.141 1 94.88 104 CYS A C 1
ATOM 819 O O . CYS A 1 104 ? -2.672 12.914 8.516 1 94.88 104 CYS A O 1
ATOM 821 N N . GLY A 1 105 ? -0.864 13.492 7.316 1 94.56 105 GLY A N 1
ATOM 822 C CA . GLY A 1 105 ? -0.792 12.164 6.73 1 94.56 105 GLY A CA 1
ATOM 823 C C . GLY A 1 105 ? 0.477 11.414 7.098 1 94.56 105 GLY A C 1
ATOM 824 O O . GLY A 1 105 ? 1.555 12.008 7.168 1 94.56 105 GLY A O 1
ATOM 825 N N . VAL A 1 106 ? 0.296 10.18 7.383 1 95.75 106 VAL A N 1
ATOM 826 C CA . VAL A 1 106 ? 1.414 9.25 7.508 1 95.75 106 VAL A CA 1
ATOM 827 C C . VAL A 1 106 ? 1.351 8.219 6.387 1 95.75 106 VAL A C 1
ATOM 829 O O . VAL A 1 106 ? 0.402 7.434 6.312 1 95.75 106 VAL A O 1
ATOM 832 N N . GLU A 1 107 ? 2.346 8.281 5.586 1 92.38 107 GLU A N 1
ATOM 833 C CA . GLU A 1 107 ? 2.365 7.359 4.453 1 92.38 107 GLU A CA 1
ATOM 834 C C . GLU A 1 107 ? 2.613 5.926 4.91 1 92.38 107 GLU A C 1
ATOM 836 O O . GLU A 1 107 ? 3.527 5.668 5.695 1 92.38 107 GLU A O 1
ATOM 841 N N . ARG A 1 108 ? 1.742 5.043 4.469 1 89.25 108 ARG A N 1
ATOM 842 C CA . ARG A 1 108 ? 1.938 3.621 4.742 1 89.25 108 ARG A CA 1
ATOM 843 C C . ARG A 1 108 ? 2.207 2.846 3.457 1 89.25 108 ARG A C 1
ATOM 845 O O . ARG A 1 108 ? 1.656 3.172 2.404 1 89.25 108 ARG A O 1
ATOM 852 N N . THR A 1 109 ? 3.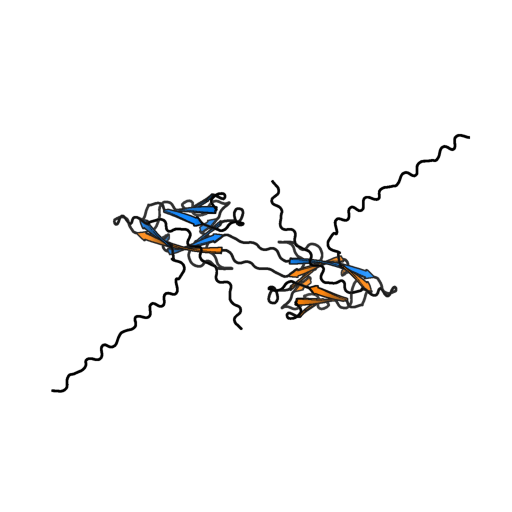154 2.082 3.514 1 83.56 109 THR A N 1
ATOM 853 C CA . THR A 1 109 ? 3.438 1.167 2.414 1 83.56 109 THR A CA 1
ATOM 854 C C . THR A 1 109 ? 3.238 -0.281 2.852 1 83.56 109 THR A C 1
ATOM 856 O O . THR A 1 109 ? 3.43 -0.613 4.023 1 83.56 109 THR A O 1
ATOM 859 N N . VAL A 1 110 ? 2.629 -0.999 2.057 1 81.19 110 VAL A N 1
ATOM 860 C CA . VAL A 1 110 ? 2.504 -2.422 2.354 1 81.19 110 VAL A CA 1
ATOM 861 C C . VAL A 1 110 ? 3.064 -3.242 1.192 1 81.19 110 VAL A C 1
ATOM 863 O O . VAL A 1 110 ? 2.969 -2.834 0.033 1 81.19 110 VAL A O 1
ATOM 866 N N . THR A 1 111 ? 3.803 -4.215 1.517 1 82.31 111 THR A N 1
ATOM 867 C CA . THR A 1 111 ? 4.324 -5.129 0.504 1 82.31 111 THR A CA 1
ATOM 868 C C . THR A 1 111 ? 3.342 -6.266 0.246 1 82.31 111 THR A C 1
ATOM 870 O O . THR A 1 111 ? 2.641 -6.707 1.159 1 82.31 111 THR A O 1
ATOM 873 N N . ASP A 1 112 ? 3.291 -6.676 -0.995 1 86.56 112 ASP A N 1
ATOM 874 C CA . ASP A 1 112 ? 2.49 -7.848 -1.338 1 86.56 112 ASP A CA 1
ATOM 875 C C . ASP A 1 112 ? 3.014 -9.094 -0.631 1 86.56 112 ASP A C 1
ATOM 877 O O . ASP A 1 112 ? 4.137 -9.109 -0.127 1 86.56 112 ASP A O 1
ATOM 881 N N . VAL A 1 113 ? 2.07 -10.078 -0.417 1 86.25 113 VAL A N 1
ATOM 882 C CA . VAL A 1 113 ? 2.471 -11.383 0.096 1 86.25 113 VAL A CA 1
ATOM 883 C C . VAL A 1 113 ? 2.799 -12.312 -1.067 1 86.25 113 VAL A C 1
ATOM 885 O O . VAL A 1 113 ? 2.08 -12.344 -2.068 1 86.25 113 VAL A O 1
ATOM 888 N N . TYR A 1 114 ? 3.939 -13.008 -0.889 1 86.31 114 TYR A N 1
ATOM 889 C CA . TYR A 1 114 ? 4.398 -13.867 -1.978 1 86.31 114 TYR A CA 1
ATOM 890 C C . TYR A 1 114 ? 4.656 -15.289 -1.485 1 86.31 114 TYR A C 1
ATOM 892 O O . TYR A 1 114 ? 5.039 -15.492 -0.331 1 86.31 114 TYR A O 1
ATOM 900 N N . SER A 1 115 ? 4.34 -16.219 -2.199 1 87.44 115 SER A N 1
ATOM 901 C CA . SER A 1 115 ? 4.875 -17.578 -2.076 1 87.44 115 SER A CA 1
ATOM 902 C C . SER A 1 115 ? 5.594 -18 -3.35 1 87.44 115 SER A C 1
ATOM 904 O O . SER A 1 115 ? 5.137 -17.703 -4.457 1 87.44 115 SER A O 1
ATOM 906 N N . GLU A 1 116 ? 6.758 -18.703 -3.223 1 87.19 116 GLU A N 1
ATOM 907 C CA . GLU A 1 116 ? 7.637 -19.031 -4.34 1 87.19 116 GLU A CA 1
ATOM 908 C C . GLU A 1 116 ? 7.289 -20.406 -4.922 1 87.19 116 GLU A C 1
ATOM 910 O O . GLU A 1 116 ? 6.977 -21.344 -4.184 1 87.19 116 GLU A O 1
ATOM 915 N N . ILE A 1 117 ? 7.379 -20.469 -6.215 1 88.31 117 ILE A N 1
ATOM 916 C CA . ILE A 1 117 ? 7.18 -21.719 -6.934 1 88.31 117 ILE A CA 1
ATOM 917 C C . ILE A 1 117 ? 8.273 -21.891 -7.988 1 88.31 117 ILE A C 1
ATOM 919 O O . ILE A 1 117 ? 8.648 -20.922 -8.664 1 88.31 117 ILE A O 1
ATOM 923 N N . LEU A 1 118 ? 8.82 -23.078 -8.016 1 90 118 LEU A N 1
ATOM 924 C CA . LEU A 1 118 ? 9.734 -23.422 -9.109 1 90 118 LEU A CA 1
ATOM 925 C C . LEU A 1 118 ? 9.055 -24.344 -10.109 1 90 118 LEU A C 1
ATOM 927 O O . LEU A 1 118 ? 8.648 -25.453 -9.75 1 90 118 LEU A O 1
ATOM 931 N N . LEU A 1 119 ? 8.906 -23.891 -11.312 1 92 119 LEU A N 1
ATOM 932 C CA . LEU A 1 119 ? 8.336 -24.719 -12.375 1 92 119 LEU A CA 1
ATOM 933 C C . LEU A 1 119 ? 9.43 -25.297 -13.258 1 92 119 LEU A C 1
ATOM 935 O O . LEU A 1 119 ? 10.219 -24.562 -13.852 1 92 119 LEU A O 1
ATOM 939 N N . LEU A 1 120 ? 9.438 -26.625 -13.242 1 91 120 LEU A N 1
ATOM 940 C CA . LEU A 1 120 ? 10.352 -27.359 -14.125 1 91 120 LEU A CA 1
ATOM 941 C C . LEU A 1 120 ? 9.594 -27.969 -15.297 1 91 120 LEU A C 1
ATOM 943 O O . LEU A 1 120 ? 8.609 -28.672 -15.102 1 91 120 LEU A O 1
ATOM 947 N N . VAL A 1 121 ? 9.977 -27.641 -16.484 1 91.38 121 VAL A N 1
ATOM 948 C CA . VAL A 1 121 ? 9.344 -28.188 -17.672 1 91.38 121 VAL A CA 1
ATOM 949 C C . VAL A 1 121 ? 10.289 -29.156 -18.375 1 91.38 121 VAL A C 1
ATOM 951 O O . VAL A 1 121 ? 11.367 -28.766 -18.828 1 91.38 121 VAL A O 1
ATOM 954 N N . LYS A 1 122 ? 9.867 -30.453 -18.359 1 88.88 122 LYS A N 1
ATOM 955 C CA . LYS A 1 122 ? 10.703 -31.484 -18.969 1 88.88 122 LYS A CA 1
ATOM 956 C C . LYS A 1 122 ? 10.281 -31.766 -20.406 1 88.88 122 LYS A C 1
ATOM 958 O O . LYS A 1 122 ? 9.094 -31.656 -20.734 1 88.88 122 LYS A O 1
ATOM 963 N N . GLN A 1 123 ? 11.008 -31.922 -21.141 1 80 123 GLN A N 1
ATOM 964 C CA . GLN A 1 123 ? 10.695 -32.344 -22.5 1 80 123 GLN A CA 1
ATOM 965 C C . GLN A 1 123 ? 10.148 -33.781 -22.5 1 80 123 GLN A C 1
ATOM 967 O O . GLN A 1 123 ? 10.453 -34.562 -21.609 1 80 123 GLN A O 1
ATOM 972 N N . GLY A 1 124 ? 8.852 -34.156 -22.844 1 58.97 124 GLY A N 1
ATOM 973 C CA . GLY A 1 124 ? 8.086 -35.375 -22.938 1 58.97 124 GLY A CA 1
ATOM 974 C C . GLY A 1 124 ? 8.867 -36.625 -22.5 1 58.97 124 GLY A C 1
A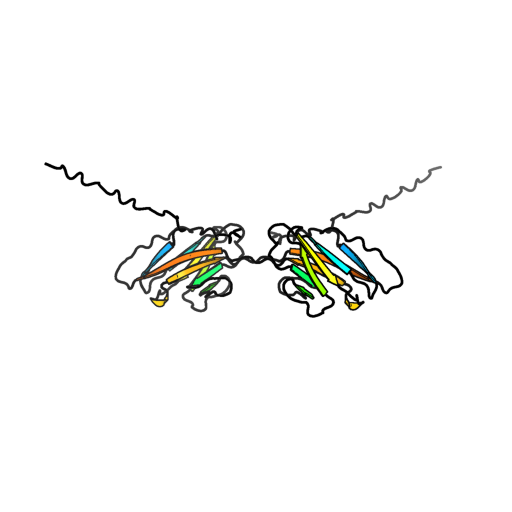TOM 975 O O . GLY A 1 124 ? 8.305 -37.688 -22.359 1 58.97 124 GLY A O 1
ATOM 976 N N . ASN A 1 125 ? 9.852 -37.188 -22.688 1 49.59 125 ASN A N 1
ATOM 977 C CA . ASN A 1 125 ? 9.641 -38.594 -22.469 1 49.59 125 ASN A CA 1
ATOM 978 C C . ASN A 1 125 ? 9.336 -38.906 -21 1 49.59 125 ASN A C 1
ATOM 980 O O . ASN A 1 125 ? 9.164 -40.062 -20.625 1 49.59 125 ASN A O 1
ATOM 984 N N . GLN A 1 126 ? 9.789 -38.188 -19.922 1 46.75 126 GLN A N 1
ATOM 985 C CA . GLN A 1 126 ? 9.641 -38.844 -18.641 1 46.75 126 GLN A CA 1
ATOM 986 C C . GLN A 1 126 ? 8.477 -38.25 -17.844 1 46.75 126 GLN A C 1
ATOM 988 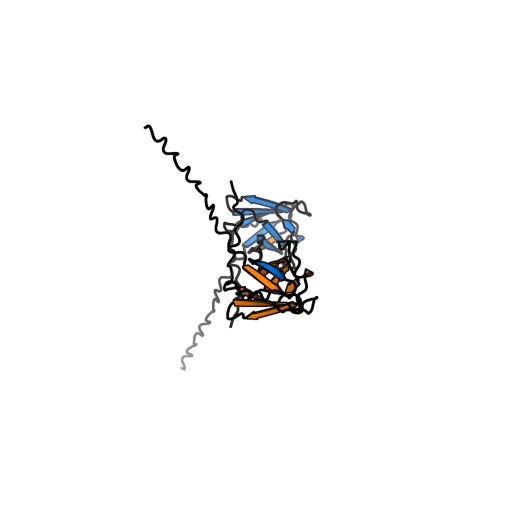O O . GLN A 1 126 ? 8.273 -37.031 -17.844 1 46.75 126 GLN A O 1
ATOM 993 N N . SER A 1 127 ? 7.285 -38.906 -17.625 1 40.47 127 SER A N 1
ATOM 994 C CA . SER A 1 127 ? 6.02 -38.75 -16.922 1 40.47 127 SER A CA 1
ATOM 995 C C . SER A 1 127 ? 6.238 -38.25 -15.5 1 40.47 127 SER A C 1
ATOM 997 O O . SER A 1 127 ? 6.77 -38.969 -14.656 1 40.47 127 SER A O 1
ATOM 999 N N . PHE A 1 128 ? 6.766 -37.125 -15.133 1 38.75 128 PHE A N 1
ATOM 1000 C CA . PHE A 1 128 ? 6.961 -36.938 -13.695 1 38.75 128 PHE A CA 1
ATOM 1001 C C . PHE A 1 128 ? 5.684 -36.438 -13.039 1 38.75 128 PHE A C 1
ATOM 1003 O O . PHE A 1 128 ? 4.934 -35.656 -13.625 1 38.75 128 PHE A O 1
ATOM 1010 N N . THR A 1 129 ? 4.996 -37.219 -12.266 1 35.34 129 THR A N 1
ATOM 1011 C CA . THR A 1 129 ? 3.832 -36.969 -11.422 1 35.34 129 THR A CA 1
ATOM 1012 C C . THR A 1 129 ? 4.141 -35.875 -10.406 1 35.34 129 THR A C 1
ATOM 1014 O O . THR A 1 129 ? 5.047 -36.031 -9.578 1 35.34 129 THR A O 1
ATOM 1017 N N . VAL A 1 130 ? 3.99 -34.625 -10.633 1 37.12 130 VAL A N 1
ATOM 1018 C CA . VAL A 1 130 ? 4.277 -33.531 -9.695 1 37.12 130 VAL A CA 1
ATOM 1019 C C . VAL A 1 130 ? 3.18 -33.469 -8.633 1 37.12 130 VAL A C 1
ATOM 1021 O O . VAL A 1 130 ? 1.992 -33.562 -8.953 1 37.12 130 VAL A O 1
ATOM 1024 N N . TYR A 1 131 ? 3.381 -34 -7.473 1 33.19 131 TYR A N 1
ATOM 1025 C CA . TYR A 1 131 ? 2.527 -33.844 -6.297 1 33.19 131 TYR A CA 1
ATOM 1026 C C . TYR A 1 131 ? 2.385 -32.375 -5.914 1 33.19 131 TYR A C 1
ATOM 1028 O O . TYR A 1 131 ? 3.346 -31.594 -6.004 1 33.19 131 TYR A O 1
ATOM 1036 N N . GLY A 1 132 ? 1.301 -31.688 -6.195 1 35.22 132 GLY A N 1
ATOM 1037 C CA . GLY A 1 132 ? 0.853 -30.344 -5.863 1 35.22 132 GLY A CA 1
ATOM 1038 C C . GLY A 1 132 ? 1.193 -29.938 -4.445 1 35.22 132 GLY A C 1
ATOM 1039 O O . GLY A 1 132 ? 0.796 -30.609 -3.486 1 35.22 132 GLY A O 1
ATOM 1040 N N . LEU A 1 133 ? 2.406 -29.453 -4.277 1 36.03 133 LEU A N 1
ATOM 1041 C CA . LEU A 1 133 ? 2.902 -29.031 -2.971 1 36.03 133 LEU A CA 1
ATOM 1042 C C . LEU A 1 133 ? 1.953 -28.016 -2.328 1 36.03 133 LEU A C 1
ATOM 1044 O O . LEU A 1 133 ? 1.291 -27.25 -3.029 1 36.03 133 LEU A O 1
ATOM 1048 N N . GLY A 1 134 ? 1.447 -28.25 -1.123 1 34.44 134 GLY A N 1
ATOM 1049 C CA . GLY A 1 134 ? 0.761 -27.438 -0.134 1 34.44 134 GLY A CA 1
ATOM 1050 C C . GLY A 1 134 ? 1.274 -26.016 -0.075 1 34.44 134 GLY A C 1
ATOM 1051 O O . GLY A 1 134 ? 2.373 -25.719 -0.553 1 34.44 134 GLY A O 1
ATOM 1052 N N . ALA A 1 135 ? 0.414 -24.984 0.09 1 37.44 135 ALA A N 1
ATOM 1053 C CA . ALA A 1 135 ? 0.517 -23.531 0.257 1 37.44 135 ALA A CA 1
ATOM 1054 C C . ALA A 1 135 ? 1.706 -23.156 1.142 1 37.44 135 ALA A C 1
ATOM 1056 O O . ALA A 1 135 ? 1.764 -23.562 2.309 1 37.44 135 ALA A O 1
ATOM 1057 N N . ILE A 1 136 ? 2.855 -23.312 0.624 1 33.34 136 ILE A N 1
ATOM 1058 C CA . ILE A 1 136 ? 3.934 -22.906 1.521 1 33.34 136 ILE A CA 1
ATOM 1059 C C . ILE A 1 136 ? 3.752 -21.453 1.926 1 33.34 136 ILE A C 1
ATOM 1061 O O . ILE A 1 136 ? 3.629 -20.562 1.069 1 33.34 136 ILE A O 1
ATOM 1065 N N . ARG A 1 137 ? 3.176 -21.109 3.072 1 30.56 137 ARG A N 1
ATOM 1066 C CA . ARG A 1 137 ? 3.07 -19.812 3.738 1 30.56 137 ARG A CA 1
ATOM 1067 C C . ARG A 1 137 ? 4.434 -19.141 3.852 1 30.56 137 ARG A C 1
ATOM 1069 O O . ARG A 1 137 ? 5.348 -19.688 4.473 1 30.56 137 ARG A O 1
ATOM 1076 N N . VAL A 1 138 ? 5.016 -18.703 2.76 1 31.06 138 VAL A N 1
ATOM 1077 C CA . VAL A 1 138 ? 6.277 -18.016 3.01 1 31.06 138 VAL A CA 1
ATOM 1078 C C . VAL A 1 138 ? 6.023 -16.781 3.867 1 31.06 138 VAL A C 1
ATOM 1080 O O . VAL A 1 138 ? 5.113 -15.992 3.582 1 31.06 138 VAL A O 1
ATOM 1083 N N . THR A 1 139 ? 6.324 -16.781 5.172 1 28.77 139 THR A N 1
ATOM 1084 C CA . THR A 1 139 ? 6.34 -15.688 6.148 1 28.77 139 THR A CA 1
ATOM 1085 C C . THR A 1 139 ? 7.215 -14.539 5.66 1 28.77 139 THR A C 1
ATOM 1087 O O . THR A 1 139 ? 8.391 -14.727 5.355 1 28.77 139 THR A O 1
ATOM 1090 N N . GLY A 1 140 ? 6.75 -13.656 4.871 1 29.67 140 GLY A N 1
ATOM 1091 C CA . GLY A 1 140 ? 7.469 -12.43 4.547 1 29.67 140 GLY A CA 1
ATOM 1092 C C . GLY A 1 140 ? 8.18 -11.82 5.738 1 29.67 140 GLY A C 1
ATOM 1093 O O . GLY A 1 140 ? 7.582 -11.641 6.801 1 29.67 140 GLY A O 1
ATOM 1094 N N . THR A 1 141 ? 9.492 -12.195 5.941 1 29.58 141 THR A N 1
ATOM 1095 C CA . THR A 1 141 ? 10.359 -11.523 6.902 1 29.58 141 THR A CA 1
ATOM 1096 C C . THR A 1 141 ? 10.211 -10.008 6.801 1 29.58 141 THR A C 1
ATOM 1098 O O . THR A 1 141 ? 10.266 -9.438 5.707 1 29.58 141 THR A O 1
ATOM 1101 N N . GLY A 1 142 ? 9.438 -9.344 7.605 1 28.53 142 GLY A N 1
ATOM 1102 C CA . GLY A 1 142 ? 9.625 -7.945 7.941 1 28.53 142 GLY A CA 1
ATOM 1103 C C . GLY A 1 142 ? 11.078 -7.555 8.086 1 28.53 142 GLY A C 1
ATOM 1104 O O . GLY A 1 142 ? 11.914 -8.375 8.461 1 28.53 142 GLY A O 1
ATOM 1105 N N . LEU A 1 143 ? 11.578 -6.531 7.27 1 26.62 143 LEU A N 1
ATOM 1106 C CA . LEU A 1 143 ? 12.836 -5.812 7.438 1 26.62 143 LEU A CA 1
ATOM 1107 C C . LEU A 1 143 ? 13.156 -5.617 8.914 1 26.62 143 LEU A C 1
ATOM 1109 O O . LEU A 1 143 ? 12.352 -5.047 9.664 1 26.62 143 LEU A O 1
ATOM 1113 N N . ASP A 1 144 ? 13.867 -6.551 9.539 1 25.78 144 ASP A N 1
ATOM 1114 C CA . ASP A 1 144 ? 14.625 -6.238 10.742 1 25.78 144 ASP A CA 1
ATOM 1115 C C . ASP A 1 144 ? 15.438 -4.957 10.562 1 25.78 144 ASP A C 1
ATOM 1117 O O . ASP A 1 144 ? 16.219 -4.84 9.625 1 25.78 144 ASP A O 1
ATOM 1121 N N . GLN A 1 145 ? 14.883 -3.736 10.945 1 21.3 145 GLN A N 1
ATOM 1122 C CA . GLN A 1 145 ? 15.719 -2.646 11.438 1 21.3 145 GLN A CA 1
ATOM 1123 C C . GLN A 1 145 ? 16.812 -3.168 12.375 1 21.3 145 GLN A C 1
ATOM 1125 O O . GLN A 1 145 ? 16.516 -3.736 13.422 1 21.3 145 GLN A O 1
ATOM 1130 N N . HIS A 1 146 ? 17.828 -3.949 11.93 1 20.88 146 HIS A N 1
ATOM 1131 C CA . HIS A 1 146 ? 19.078 -3.955 12.688 1 20.88 146 HIS A CA 1
ATOM 1132 C C . HIS A 1 146 ? 19.531 -2.535 13.008 1 20.88 146 HIS A C 1
ATOM 1134 O O . HIS A 1 146 ? 19.453 -1.647 12.156 1 20.88 146 HIS A O 1
ATOM 1140 N N . GLY A 1 147 ? 19.656 -2.207 14.461 1 19.8 147 GLY A N 1
ATOM 1141 C CA . GLY 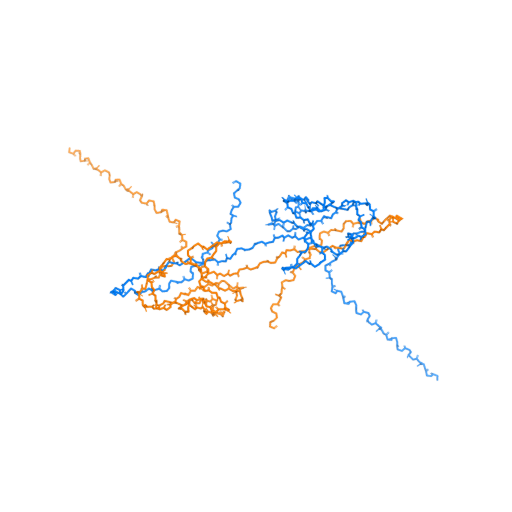A 1 147 ? 20.859 -1.67 15.086 1 19.8 147 GLY A CA 1
ATOM 1142 C C . GLY A 1 147 ? 22.109 -2.447 14.742 1 19.8 147 GLY A C 1
ATOM 1143 O O . GLY A 1 147 ? 22.031 -3.602 14.32 1 19.8 147 GLY A O 1
ATOM 1144 N N . MET B 1 1 ? 52.031 -55.062 20.531 1 23.62 1 MET B N 1
ATOM 1145 C CA . MET B 1 1 ? 50.969 -55.312 19.578 1 23.62 1 MET B CA 1
ATOM 1146 C C . MET B 1 1 ? 49.969 -54.125 19.578 1 23.62 1 MET B C 1
ATOM 1148 O O . MET B 1 1 ? 48.938 -54.188 20.266 1 23.62 1 MET B O 1
ATOM 1152 N N . LYS B 1 2 ? 50.594 -52.906 19.719 1 33.31 2 LYS B N 1
ATOM 1153 C CA . LYS B 1 2 ? 49.938 -51.625 19.906 1 33.31 2 LYS B CA 1
ATOM 1154 C C . LYS B 1 2 ? 49.031 -51.281 18.719 1 33.31 2 LYS B C 1
ATOM 1156 O O . LYS B 1 2 ? 49.531 -51.031 17.609 1 33.31 2 LYS B O 1
ATOM 1161 N N . LYS B 1 3 ? 47.812 -52.062 18.703 1 26.94 3 LYS B N 1
ATOM 1162 C CA . LYS B 1 3 ? 46.906 -51.719 17.609 1 26.94 3 LYS B CA 1
ATOM 1163 C C . LYS B 1 3 ? 46.469 -50.25 17.656 1 26.94 3 LYS B C 1
ATOM 1165 O O . LYS B 1 3 ? 45.969 -49.781 18.688 1 26.94 3 LYS B O 1
ATOM 1170 N N . LYS B 1 4 ? 47.156 -49.406 16.922 1 33.56 4 LYS B N 1
ATOM 1171 C CA . LYS B 1 4 ? 46.844 -48.031 16.609 1 33.56 4 LYS B CA 1
ATOM 1172 C C . LYS B 1 4 ? 45.406 -47.875 16.094 1 33.56 4 LYS B C 1
ATOM 1174 O O . LYS B 1 4 ? 45.062 -48.438 15.039 1 33.56 4 LYS B O 1
ATOM 1179 N N . GLN B 1 5 ? 44.375 -48.219 17.016 1 33.28 5 GLN B N 1
ATOM 1180 C CA . GLN B 1 5 ? 43 -47.969 16.594 1 33.28 5 GLN B CA 1
ATOM 1181 C C . GLN B 1 5 ? 42.844 -46.562 16.031 1 33.28 5 GLN B C 1
ATOM 1183 O O . GLN B 1 5 ? 43.281 -45.594 16.641 1 33.28 5 GLN B O 1
ATOM 1188 N N . PHE B 1 6 ? 42.938 -46.375 14.672 1 38.09 6 PHE B N 1
ATOM 1189 C CA . PHE B 1 6 ? 42.562 -45.219 13.875 1 38.09 6 PHE B CA 1
ATOM 1190 C C . PHE B 1 6 ? 41.219 -44.688 14.312 1 38.09 6 PHE B C 1
ATOM 1192 O O . PHE B 1 6 ? 40.25 -45.469 14.422 1 38.09 6 PHE B O 1
ATOM 1199 N N . LYS B 1 7 ? 41.25 -43.656 15.25 1 40.25 7 LYS B N 1
ATOM 1200 C CA . LYS B 1 7 ? 40.094 -42.844 15.656 1 40.25 7 LYS B CA 1
ATOM 1201 C C . LYS B 1 7 ? 39.312 -42.344 14.445 1 40.25 7 LYS B C 1
ATOM 1203 O O . LYS B 1 7 ? 39.906 -41.875 13.469 1 40.25 7 LYS B O 1
ATOM 1208 N N . SER B 1 8 ? 38.156 -42.969 14.125 1 35.41 8 SER B N 1
ATOM 1209 C CA . SER B 1 8 ? 37.094 -42.562 13.211 1 35.41 8 SER B CA 1
ATOM 1210 C C . SER B 1 8 ? 36.688 -41.094 13.414 1 35.41 8 SER B C 1
ATOM 1212 O O . SER B 1 8 ? 36.406 -40.688 14.539 1 35.41 8 SER B O 1
ATOM 1214 N N . SER B 1 9 ? 37.312 -40.125 12.711 1 38.09 9 SER B N 1
ATOM 1215 C CA . SER B 1 9 ? 36.906 -38.75 12.602 1 38.09 9 SER B CA 1
ATOM 1216 C C . SER B 1 9 ? 35.469 -38.625 12.148 1 38.09 9 SER B C 1
ATOM 1218 O O . SER B 1 9 ? 35.094 -39.094 11.062 1 38.09 9 SER B O 1
ATOM 1220 N N . ARG B 1 10 ? 34.5 -38.656 13.125 1 33.88 10 ARG B N 1
ATOM 1221 C CA . ARG B 1 10 ? 33.094 -38.375 12.852 1 33.88 10 ARG B CA 1
ATOM 1222 C C . ARG B 1 10 ? 32.938 -37.031 12.18 1 33.88 10 ARG B C 1
ATOM 1224 O O . ARG B 1 10 ? 33.344 -36 12.727 1 33.88 10 ARG B O 1
ATOM 1231 N N . VAL B 1 11 ? 32.875 -37 10.82 1 36.91 11 VAL B N 1
ATOM 1232 C CA . VAL B 1 11 ? 32.469 -35.844 10.016 1 36.91 11 VAL B CA 1
ATOM 1233 C C . VAL B 1 11 ? 31.109 -35.344 10.508 1 36.91 11 VAL B C 1
ATOM 1235 O O . VAL B 1 11 ? 30.125 -36.062 10.523 1 36.91 11 VAL B O 1
ATOM 1238 N N . LEU B 1 12 ? 31.172 -34.406 11.477 1 36.59 12 LEU B N 1
ATOM 1239 C CA . LEU B 1 12 ? 29.953 -33.719 11.852 1 36.59 12 LEU B CA 1
ATOM 1240 C C . LEU B 1 12 ? 29.359 -32.969 10.656 1 36.59 12 LEU B C 1
ATOM 1242 O O . LEU B 1 12 ? 29.969 -32.031 10.133 1 36.59 12 LEU B O 1
ATOM 1246 N N . CYS B 1 13 ? 28.578 -33.688 9.789 1 36.28 13 CYS B N 1
ATOM 1247 C CA . CYS B 1 13 ? 27.703 -33 8.844 1 36.28 13 CYS B CA 1
ATOM 1248 C C . CYS B 1 13 ? 26.812 -31.969 9.562 1 36.28 13 CYS B C 1
ATOM 1250 O O . CYS B 1 13 ? 26 -32.344 10.406 1 36.28 13 CYS B O 1
ATOM 1252 N N . LYS B 1 14 ? 27.375 -30.734 9.812 1 33.69 14 LYS B N 1
ATOM 1253 C CA . LYS B 1 14 ? 26.5 -29.656 10.258 1 33.69 14 LYS B CA 1
ATOM 1254 C C . LYS B 1 14 ? 25.297 -29.5 9.328 1 33.69 14 LYS B C 1
ATOM 1256 O O . LYS B 1 14 ? 25.453 -29.188 8.141 1 33.69 14 LYS B O 1
ATOM 1261 N N . ASN B 1 15 ? 24.188 -30.172 9.508 1 35.81 15 ASN B N 1
ATOM 1262 C CA . ASN B 1 15 ? 22.875 -29.812 8.977 1 35.81 15 ASN B CA 1
ATOM 1263 C C . ASN B 1 15 ? 22.531 -28.359 9.305 1 35.81 15 ASN B C 1
ATOM 1265 O O . ASN B 1 15 ? 22.359 -28 10.469 1 35.81 15 ASN B O 1
ATOM 1269 N N . TRP B 1 16 ? 23.188 -27.328 8.734 1 35 16 TRP B N 1
ATOM 1270 C CA . TRP B 1 16 ? 22.5 -26.047 8.852 1 35 16 TRP B CA 1
ATOM 1271 C C . TRP B 1 16 ? 21.047 -26.172 8.406 1 35 16 TRP B C 1
ATOM 1273 O O . TRP B 1 16 ? 20.766 -26.391 7.23 1 35 16 TRP B O 1
ATOM 1283 N N . GLY B 1 17 ? 20.156 -26.797 9.094 1 37.25 17 GLY B N 1
ATOM 1284 C CA . GLY B 1 17 ? 18.719 -26.891 8.914 1 37.25 17 GLY B CA 1
ATOM 1285 C C . GLY B 1 17 ? 18.047 -25.531 8.742 1 37.25 17 GLY B C 1
ATOM 1286 O O . GLY B 1 17 ? 17.219 -25.141 9.57 1 37.25 17 GLY B O 1
ATOM 1287 N N . LEU B 1 18 ? 18.656 -24.406 8.531 1 37.84 18 LEU B N 1
ATOM 1288 C CA . LEU B 1 18 ? 17.703 -23.312 8.375 1 37.84 18 LEU B CA 1
ATOM 1289 C C . LEU B 1 18 ? 16.578 -23.703 7.414 1 37.84 18 LEU B C 1
ATOM 1291 O O . LEU B 1 18 ? 16.844 -24.109 6.277 1 37.84 18 LEU B O 1
ATOM 1295 N N . GLY B 1 19 ? 15.508 -24.328 7.832 1 37.38 19 GLY B N 1
ATOM 1296 C CA . GLY B 1 19 ? 14.297 -24.656 7.094 1 37.38 19 GLY B CA 1
ATOM 1297 C C . GLY B 1 19 ? 13.883 -23.562 6.121 1 37.38 19 GLY B C 1
ATOM 1298 O O . GLY B 1 19 ? 13.461 -22.484 6.531 1 37.38 19 GLY B O 1
ATOM 1299 N N . ASN B 1 20 ? 14.547 -23.156 5.129 1 42.38 20 ASN B N 1
ATOM 1300 C CA . ASN B 1 20 ? 14.023 -22.359 4.027 1 42.38 20 ASN B CA 1
ATOM 1301 C C . ASN B 1 20 ? 12.586 -22.734 3.684 1 42.38 20 ASN B C 1
ATOM 1303 O O . ASN B 1 20 ? 12.25 -23.922 3.664 1 42.38 20 ASN B O 1
ATOM 1307 N N . PRO B 1 21 ? 11.539 -22 4.062 1 46.81 21 PRO B N 1
ATOM 1308 C CA . PRO B 1 21 ? 10.227 -22.438 3.596 1 46.81 21 PRO B CA 1
ATOM 1309 C C . PRO B 1 21 ? 10.289 -23.188 2.266 1 46.81 21 PRO B C 1
ATOM 1311 O O . PRO B 1 21 ? 11.172 -22.922 1.445 1 46.81 21 PRO B O 1
ATOM 1314 N N . ALA B 1 22 ? 10 -24.438 2.238 1 50.84 22 ALA B N 1
ATOM 1315 C CA . ALA B 1 22 ? 10.055 -25.453 1.183 1 50.84 22 ALA B CA 1
ATOM 1316 C C . ALA B 1 22 ? 9.625 -24.859 -0.158 1 50.84 22 ALA B C 1
ATOM 1318 O O . ALA B 1 22 ? 8.508 -24.344 -0.287 1 50.84 22 ALA B O 1
ATOM 1319 N N . LEU B 1 23 ? 10.484 -24.281 -0.926 1 63.78 23 LEU B N 1
ATOM 1320 C CA . LEU B 1 23 ? 10.242 -24.016 -2.34 1 63.78 23 LEU B CA 1
ATOM 1321 C C . LEU B 1 23 ? 9.469 -25.172 -2.977 1 63.78 23 LEU B C 1
ATOM 1323 O O . LEU B 1 23 ? 9.828 -26.344 -2.791 1 63.78 23 LEU B O 1
ATOM 1327 N N . THR B 1 24 ? 8.211 -24.953 -3.385 1 72.19 24 THR B N 1
ATOM 1328 C CA . THR B 1 24 ? 7.43 -25.938 -4.121 1 72.19 24 THR B CA 1
ATOM 1329 C C . THR B 1 24 ? 7.891 -26.016 -5.57 1 72.19 24 THR B C 1
ATOM 1331 O O . THR B 1 24 ? 7.918 -25.016 -6.281 1 72.19 24 THR B O 1
ATOM 1334 N N . ALA B 1 25 ? 8.461 -27.109 -5.859 1 83.06 25 ALA B N 1
ATOM 1335 C CA . ALA B 1 25 ? 8.836 -27.344 -7.25 1 83.06 25 ALA B CA 1
ATOM 1336 C C . ALA B 1 25 ? 7.789 -28.203 -7.961 1 83.06 25 ALA B C 1
ATOM 1338 O O . ALA B 1 25 ? 7.289 -29.172 -7.398 1 83.06 25 ALA B O 1
ATOM 1339 N N . VAL B 1 26 ? 7.383 -27.812 -9.148 1 84.19 26 VAL B N 1
ATOM 1340 C CA . VAL B 1 26 ? 6.434 -28.547 -9.977 1 84.19 26 VAL B CA 1
ATOM 1341 C C . VAL B 1 26 ? 7.086 -28.922 -11.305 1 84.19 26 VAL B C 1
ATOM 1343 O O . VAL B 1 26 ? 7.656 -28.062 -11.984 1 84.19 26 VAL B O 1
ATOM 1346 N N . GLU B 1 27 ? 7.105 -30.234 -11.602 1 88.69 27 GLU B N 1
ATOM 1347 C CA . GLU B 1 27 ? 7.668 -30.719 -12.859 1 88.69 27 GLU B CA 1
ATOM 1348 C C . GLU B 1 27 ? 6.57 -31.203 -13.805 1 88.69 27 GLU B C 1
ATOM 1350 O O . GLU B 1 27 ? 5.703 -31.984 -13.406 1 88.69 27 GLU B O 1
ATOM 1355 N N . ARG B 1 28 ? 6.617 -30.641 -15.023 1 89 28 ARG B N 1
ATOM 1356 C CA . ARG B 1 28 ? 5.695 -31.047 -16.078 1 89 28 ARG B CA 1
ATOM 1357 C C . ARG B 1 28 ? 6.406 -31.156 -17.422 1 89 28 ARG B C 1
ATOM 1359 O O . ARG B 1 28 ? 7.523 -30.641 -17.578 1 89 28 ARG B O 1
ATOM 1366 N N . SER B 1 29 ? 5.777 -31.844 -18.406 1 91.94 29 SER B N 1
ATOM 1367 C CA . SER B 1 29 ? 6.371 -31.984 -19.734 1 91.94 29 SER B CA 1
ATOM 1368 C C . SER B 1 29 ? 5.848 -30.922 -20.703 1 91.94 29 SER B C 1
ATOM 1370 O O . SER B 1 29 ? 4.746 -30.406 -20.516 1 91.94 29 SER B O 1
ATOM 1372 N N . VAL B 1 30 ? 6.664 -30.688 -21.734 1 94.62 30 VAL B N 1
ATOM 1373 C CA . VAL B 1 30 ? 6.254 -29.781 -22.812 1 94.62 30 VAL B CA 1
ATOM 1374 C C . VAL B 1 30 ? 4.902 -30.219 -23.359 1 94.62 30 VAL B C 1
ATOM 1376 O O . VAL B 1 30 ? 4.664 -31.422 -23.562 1 94.62 30 VAL B O 1
ATOM 1379 N N . GLY B 1 31 ? 4.062 -29.266 -23.594 1 94.75 31 GLY B N 1
ATOM 1380 C CA . GLY B 1 31 ? 2.764 -29.531 -24.188 1 94.75 31 GLY B CA 1
ATOM 1381 C C . GLY B 1 31 ? 1.688 -29.828 -23.156 1 94.75 31 GLY B C 1
ATOM 1382 O O . GLY B 1 31 ? 0.497 -29.797 -23.469 1 94.75 31 GLY B O 1
ATOM 1383 N N . GLU B 1 32 ? 2.139 -30.125 -21.922 1 93.25 32 GLU B N 1
ATOM 1384 C CA . GLU B 1 32 ? 1.197 -30.453 -20.859 1 93.25 32 GLU B CA 1
ATOM 1385 C C . GLU B 1 32 ? 0.629 -29.188 -20.219 1 93.25 32 GLU B C 1
ATOM 1387 O O . GLU B 1 32 ? 0.981 -28.078 -20.609 1 93.25 32 GLU B O 1
ATOM 1392 N N . ARG B 1 33 ? -0.334 -29.453 -19.328 1 94.56 33 ARG B N 1
ATOM 1393 C CA . ARG B 1 33 ? -0.932 -28.391 -18.531 1 94.56 33 ARG B CA 1
ATOM 1394 C C . ARG B 1 33 ? -0.461 -28.469 -17.078 1 94.56 33 ARG B C 1
ATOM 1396 O O . ARG B 1 33 ? -0.152 -29.562 -16.578 1 94.56 33 ARG B O 1
ATOM 1403 N N . VAL B 1 34 ? -0.376 -27.328 -16.5 1 93.56 34 VAL B N 1
ATOM 1404 C CA . VAL B 1 34 ? -0.078 -27.328 -15.07 1 93.56 34 VAL B CA 1
ATOM 1405 C C . VAL B 1 34 ? -1.054 -26.406 -14.344 1 93.56 34 VAL B C 1
ATOM 1407 O O . VAL B 1 34 ? -1.431 -25.359 -14.867 1 93.56 34 VAL B O 1
ATOM 1410 N N . ASP B 1 35 ? -1.521 -26.812 -13.148 1 94.06 35 ASP B N 1
ATOM 1411 C CA . ASP B 1 35 ? -2.324 -26.016 -12.234 1 94.06 35 ASP B CA 1
ATOM 1412 C C . ASP B 1 35 ? -1.545 -25.688 -10.961 1 94.06 35 ASP B C 1
ATOM 1414 O O . ASP B 1 35 ? -1.199 -26.594 -10.195 1 94.06 35 ASP B O 1
ATOM 1418 N N . ILE B 1 36 ? -1.294 -24.469 -10.852 1 92.94 36 ILE B N 1
ATOM 1419 C CA . ILE B 1 36 ? -0.588 -24.016 -9.664 1 92.94 36 ILE B CA 1
ATOM 1420 C C . ILE B 1 36 ? -1.592 -23.484 -8.633 1 92.94 36 ILE B C 1
ATOM 1422 O O . ILE B 1 36 ? -2.314 -22.531 -8.898 1 92.94 36 ILE B O 1
ATOM 1426 N N . ARG B 1 37 ? -1.613 -24.047 -7.48 1 92.06 37 ARG B N 1
ATOM 1427 C CA . ARG B 1 37 ? -2.549 -23.656 -6.434 1 92.06 37 ARG B CA 1
ATOM 1428 C C . ARG B 1 37 ? -1.84 -22.875 -5.328 1 92.06 37 ARG B C 1
ATOM 1430 O O . ARG B 1 37 ? -0.872 -23.375 -4.742 1 92.06 37 ARG B O 1
ATOM 1437 N N . CYS B 1 38 ? -2.307 -21.75 -5.066 1 93.75 38 CYS B N 1
ATOM 1438 C CA . CYS B 1 38 ? -1.706 -20.875 -4.074 1 93.75 38 CYS B CA 1
ATOM 1439 C C . CYS B 1 38 ? -2.697 -20.547 -2.961 1 93.75 38 CYS B C 1
ATOM 1441 O O . CYS B 1 38 ? -3.77 -20 -3.219 1 93.75 38 CYS B O 1
ATOM 1443 N N . THR B 1 39 ? -2.293 -20.844 -1.777 1 93.5 39 THR B N 1
ATOM 1444 C CA . THR B 1 39 ? -3.135 -20.516 -0.632 1 93.5 39 THR B CA 1
ATOM 1445 C C . THR B 1 39 ? -2.781 -19.141 -0.072 1 93.5 39 THR B C 1
ATOM 1447 O O . THR B 1 39 ? -1.667 -18.656 -0.269 1 93.5 39 THR B O 1
ATOM 1450 N N . TYR B 1 40 ? -3.768 -18.5 0.538 1 93.81 40 TYR B N 1
ATOM 1451 C CA . TYR B 1 40 ? -3.51 -17.203 1.144 1 93.81 40 TYR B CA 1
ATOM 1452 C C . TYR B 1 40 ? -4.312 -17.031 2.426 1 93.81 40 TYR B C 1
ATOM 1454 O O . TYR B 1 40 ? -5.23 -17.812 2.701 1 93.81 40 TYR B O 1
ATOM 1462 N N . GLU B 1 41 ? -3.984 -16.109 3.199 1 93.5 41 GLU B N 1
ATOM 1463 C CA . GLU B 1 41 ? -4.57 -15.906 4.52 1 93.5 41 GLU B CA 1
ATOM 1464 C C . GLU B 1 41 ? -5.934 -15.227 4.414 1 93.5 41 GLU B C 1
ATOM 1466 O O . GLU B 1 41 ? -6.23 -14.562 3.416 1 93.5 41 GLU B O 1
ATOM 1471 N N . SER B 1 42 ? -6.688 -15.477 5.453 1 95.5 42 SER B N 1
ATOM 1472 C CA . SER B 1 42 ? -7.977 -14.797 5.539 1 95.5 42 SER B CA 1
ATOM 1473 C C . SER B 1 42 ? -7.801 -13.281 5.523 1 95.5 42 SER B C 1
ATOM 1475 O O . SER B 1 42 ? -6.809 -12.766 6.039 1 95.5 42 SER B O 1
ATOM 1477 N N . GLY B 1 43 ? -8.766 -12.555 4.996 1 93.69 43 GLY B N 1
ATOM 1478 C CA . GLY B 1 43 ? -8.727 -11.109 4.926 1 93.69 43 GLY B CA 1
ATOM 1479 C C . GLY B 1 43 ? -8.336 -10.586 3.557 1 93.69 43 GLY B C 1
ATOM 1480 O O . GLY B 1 43 ? -8.516 -9.398 3.266 1 93.69 43 GLY B O 1
ATOM 1481 N N . TYR B 1 44 ? -7.891 -11.555 2.705 1 94.62 44 TYR B N 1
ATOM 1482 C CA . TYR B 1 44 ? -7.391 -11.109 1.41 1 94.62 44 TYR B CA 1
ATOM 1483 C C . TYR B 1 44 ? -8.242 -11.664 0.275 1 94.62 44 TYR B C 1
ATOM 1485 O O . TYR B 1 44 ? -7.797 -11.719 -0.873 1 94.62 44 TYR B O 1
ATOM 1493 N N . GLU B 1 45 ? -9.469 -12.07 0.534 1 96.94 45 GLU B N 1
ATOM 1494 C CA . GLU B 1 45 ? -10.336 -12.75 -0.43 1 96.94 45 GLU B CA 1
ATOM 1495 C C . GLU B 1 45 ? -10.641 -11.852 -1.624 1 96.94 45 GLU B C 1
ATOM 1497 O O . GLU B 1 45 ? -10.688 -12.312 -2.764 1 96.94 45 GLU B O 1
ATOM 1502 N N . SER B 1 46 ? -10.75 -10.594 -1.312 1 95.62 46 SER B N 1
ATOM 1503 C CA . SER B 1 46 ? -11.156 -9.68 -2.371 1 95.62 46 SER B CA 1
ATOM 1504 C C . SER B 1 46 ? -9.953 -9.016 -3.025 1 95.62 46 SER B C 1
ATOM 1506 O O . SER B 1 46 ? -10.094 -8.297 -4.012 1 95.62 46 SER B O 1
ATOM 1508 N N . ASN B 1 47 ? -8.773 -9.234 -2.459 1 95.94 47 ASN B N 1
ATOM 1509 C CA . ASN B 1 47 ? -7.578 -8.625 -3.033 1 95.94 47 ASN B CA 1
ATOM 1510 C C . ASN B 1 47 ? -7.191 -9.289 -4.352 1 95.94 47 ASN B C 1
ATOM 1512 O O . ASN B 1 47 ? -7.316 -10.508 -4.5 1 95.94 47 ASN B O 1
ATOM 1516 N N . PRO B 1 48 ? -6.699 -8.547 -5.215 1 96.5 48 PRO B N 1
ATOM 1517 C CA . PRO B 1 48 ? -6.23 -9.164 -6.457 1 96.5 48 PRO B CA 1
ATOM 1518 C C . PRO B 1 48 ? -5.109 -10.172 -6.23 1 96.5 48 PRO B C 1
ATOM 1520 O O . PRO B 1 48 ? -4.246 -9.961 -5.375 1 96.5 48 PRO B O 1
ATOM 1523 N N . LYS B 1 49 ? -5.164 -11.266 -6.949 1 97.12 49 LYS B N 1
ATOM 1524 C CA . LYS B 1 49 ? -4.117 -12.281 -6.988 1 97.12 49 LYS B CA 1
ATOM 1525 C C . LYS B 1 49 ? -3.369 -12.25 -8.32 1 97.12 49 LYS B C 1
ATOM 1527 O O . LYS B 1 49 ? -3.924 -11.836 -9.336 1 97.12 49 LYS B O 1
ATOM 1532 N N . TYR B 1 50 ? -2.135 -12.656 -8.266 1 97.06 50 TYR B N 1
ATOM 1533 C CA . TYR B 1 50 ? -1.402 -12.656 -9.523 1 97.06 50 TYR B CA 1
ATOM 1534 C C . TYR B 1 50 ? -0.231 -13.625 -9.477 1 97.06 50 TYR B C 1
ATOM 1536 O O . TYR B 1 50 ? 0.138 -14.109 -8.406 1 97.06 50 TYR B O 1
ATOM 1544 N N . LEU B 1 51 ? 0.241 -14.016 -10.617 1 96.5 51 LEU B N 1
ATOM 1545 C CA . LEU B 1 51 ? 1.473 -14.781 -10.773 1 96.5 51 LEU B CA 1
ATOM 1546 C C . LEU B 1 51 ? 2.562 -13.93 -11.414 1 96.5 51 LEU B C 1
ATOM 1548 O O . LEU B 1 51 ? 2.326 -13.273 -12.438 1 96.5 51 LEU B O 1
ATOM 1552 N N . CYS B 1 52 ? 3.619 -13.945 -10.742 1 96.31 52 CYS B N 1
ATOM 1553 C CA . CYS B 1 52 ? 4.785 -13.227 -11.25 1 96.31 52 CYS B CA 1
ATOM 1554 C C . CYS B 1 52 ? 5.934 -14.188 -11.539 1 96.31 52 CYS B C 1
ATOM 1556 O O . CYS B 1 52 ? 6.121 -15.172 -10.812 1 96.31 52 CYS B O 1
ATOM 1558 N N . LYS B 1 53 ? 6.684 -13.828 -12.656 1 95.44 53 LYS B N 1
ATOM 1559 C CA . LYS B 1 53 ? 7.805 -14.68 -13.055 1 95.44 53 LYS B CA 1
ATOM 1560 C C . LYS B 1 53 ? 9.133 -13.961 -12.859 1 95.44 53 LYS B C 1
ATOM 1562 O O . LYS B 1 53 ? 9.266 -12.781 -13.195 1 95.44 53 LYS B O 1
ATOM 1567 N N . GLY B 1 54 ? 10.062 -14.727 -12.336 1 92.56 54 GLY B N 1
ATOM 1568 C CA . GLY B 1 54 ? 11.398 -14.164 -12.164 1 92.56 54 GLY B CA 1
ATOM 1569 C C . GLY B 1 54 ? 11.484 -13.164 -11.031 1 92.56 54 GLY B C 1
ATOM 1570 O O . GLY B 1 54 ? 11.086 -13.461 -9.906 1 92.56 54 GLY B O 1
ATOM 1571 N N . GLU B 1 55 ? 11.93 -11.977 -11.391 1 85.81 55 GLU B N 1
ATOM 1572 C CA . GLU B 1 55 ? 12 -10.922 -10.383 1 85.81 55 GLU B CA 1
ATOM 1573 C C . GLU B 1 55 ? 10.609 -10.391 -10.039 1 85.81 55 GLU B C 1
ATOM 1575 O O . GLU B 1 55 ? 9.828 -10.062 -10.938 1 85.81 55 GLU B O 1
ATOM 1580 N N . CYS B 1 56 ? 10.258 -10.555 -8.766 1 88 56 CYS B N 1
ATOM 1581 C CA . CYS B 1 56 ? 8.953 -10.109 -8.297 1 88 56 CYS B CA 1
ATOM 1582 C C . CYS B 1 56 ? 9.078 -9.305 -7.008 1 88 56 CYS B C 1
ATOM 1584 O O . CYS B 1 56 ? 9.023 -9.867 -5.914 1 88 56 CYS B O 1
ATOM 1586 N N . ASN B 1 57 ? 9.375 -8.086 -7.16 1 80.31 57 ASN B N 1
ATOM 1587 C CA . ASN B 1 57 ? 9.539 -7.203 -6.008 1 80.31 57 ASN B CA 1
ATOM 1588 C C . ASN B 1 57 ? 8.805 -5.879 -6.199 1 80.31 57 ASN B C 1
ATOM 1590 O O . ASN B 1 57 ? 8.102 -5.695 -7.195 1 80.31 57 ASN B O 1
ATOM 1594 N N . ILE B 1 58 ? 8.898 -5.133 -5.047 1 76 58 ILE B N 1
ATOM 1595 C CA . ILE B 1 58 ? 8.25 -3.826 -5.105 1 76 58 ILE B CA 1
ATOM 1596 C C . ILE B 1 58 ? 8.852 -3.004 -6.242 1 76 58 ILE B C 1
ATOM 1598 O O . ILE B 1 58 ? 10.07 -2.855 -6.332 1 76 58 ILE B O 1
ATOM 1602 N N . GLY B 1 59 ? 8.156 -2.566 -7.211 1 74.94 59 GLY B N 1
ATOM 1603 C CA . GLY B 1 59 ? 8.586 -1.68 -8.281 1 74.94 59 GLY B CA 1
ATOM 1604 C C . GLY B 1 59 ? 9.023 -2.422 -9.531 1 74.94 59 GLY B C 1
ATOM 1605 O O . GLY B 1 59 ? 9.188 -1.819 -10.594 1 74.94 59 GLY B O 1
ATOM 1606 N N . ASN B 1 60 ? 9.297 -3.676 -9.344 1 85 60 ASN B N 1
ATOM 1607 C CA . ASN B 1 60 ? 9.742 -4.473 -10.484 1 85 60 ASN B CA 1
ATOM 1608 C C . ASN B 1 60 ? 9.109 -5.859 -10.484 1 85 60 ASN B C 1
ATOM 1610 O O . ASN B 1 60 ? 9.57 -6.754 -9.773 1 85 60 ASN B O 1
ATOM 1614 N N . LYS B 1 61 ? 8.023 -6.098 -11.211 1 90.25 61 LYS B N 1
ATOM 1615 C CA . LYS B 1 61 ? 7.344 -7.387 -11.297 1 90.25 61 LYS B CA 1
ATOM 1616 C C . LYS B 1 61 ? 6.918 -7.695 -12.727 1 90.25 61 LYS B C 1
ATOM 1618 O O . LYS B 1 61 ? 6.43 -6.812 -13.438 1 90.25 61 LYS B O 1
ATOM 1623 N N . VAL B 1 62 ? 7.207 -8.844 -13.18 1 93.5 62 VAL B N 1
ATOM 1624 C CA . VAL B 1 62 ? 6.66 -9.352 -14.43 1 93.5 62 VAL B CA 1
ATOM 1625 C C . VAL B 1 62 ? 5.43 -10.203 -14.148 1 93.5 62 VAL B C 1
ATOM 1627 O O . VAL B 1 62 ? 5.543 -11.414 -13.93 1 93.5 62 VAL B O 1
ATOM 1630 N N . ILE B 1 63 ? 4.277 -9.555 -14.195 1 95.69 63 ILE B N 1
ATOM 1631 C CA . ILE B 1 63 ? 3.027 -10.25 -13.906 1 95.69 63 ILE B CA 1
ATOM 1632 C C . ILE B 1 63 ? 2.539 -10.977 -15.164 1 95.69 63 ILE B C 1
ATOM 1634 O O . ILE B 1 63 ? 2.188 -10.344 -16.156 1 95.69 63 ILE B O 1
ATOM 1638 N N . VAL B 1 64 ? 2.5 -12.227 -15.125 1 96.94 64 VAL B N 1
ATOM 1639 C CA . VAL B 1 64 ? 2.125 -13 -16.297 1 96.94 64 VAL B CA 1
ATOM 1640 C C . VAL B 1 64 ? 0.614 -13.219 -16.328 1 96.94 64 VAL B C 1
ATOM 1642 O O . VAL B 1 64 ? 0.023 -13.422 -17.391 1 96.94 64 VAL B O 1
ATOM 1645 N N . VAL B 1 65 ? -0.05 -13.203 -15.156 1 97.88 65 VAL B N 1
ATOM 1646 C CA . VAL B 1 65 ? -1.505 -13.273 -15.078 1 97.88 65 VAL B CA 1
ATOM 1647 C C . VAL B 1 65 ? -1.981 -12.672 -13.758 1 97.88 65 VAL B C 1
ATOM 1649 O O . VAL B 1 65 ? -1.332 -12.836 -12.727 1 97.88 65 VAL B O 1
ATOM 1652 N N . LYS B 1 66 ? -3.092 -11.992 -13.789 1 97.56 66 LYS B N 1
ATOM 1653 C CA . LYS B 1 66 ? -3.713 -11.328 -12.641 1 97.56 66 LYS B CA 1
ATOM 1654 C C . LYS B 1 66 ? -5.223 -11.539 -12.641 1 97.56 66 LYS B C 1
ATOM 1656 O O . LYS B 1 66 ? -5.848 -11.609 -13.703 1 97.56 66 LYS B O 1
ATOM 1661 N N . SER B 1 67 ? -5.68 -11.648 -11.453 1 97.38 67 SER B N 1
ATOM 1662 C CA . SER B 1 67 ? -7.125 -11.836 -11.352 1 97.38 67 SER B CA 1
ATOM 1663 C C . SER B 1 67 ? -7.879 -10.625 -11.891 1 97.38 67 SER B C 1
ATOM 1665 O O . SER B 1 67 ? -7.398 -9.492 -11.789 1 97.38 67 SER B O 1
ATOM 1667 N N . GLY B 1 68 ? -9.023 -10.859 -12.461 1 92.56 68 GLY B N 1
ATOM 1668 C CA . GLY B 1 68 ? -9.898 -9.781 -12.906 1 92.56 68 GLY B CA 1
ATOM 1669 C C . GLY B 1 68 ? -9.727 -9.438 -14.375 1 92.56 68 GLY B C 1
ATOM 1670 O O . GLY B 1 68 ? -10.555 -8.719 -14.945 1 92.56 68 GLY B O 1
ATOM 1671 N N . SER B 1 69 ? -8.672 -9.844 -14.938 1 91.62 69 SER B N 1
ATOM 1672 C CA . SER B 1 69 ? -8.469 -9.594 -16.359 1 91.62 69 SER B CA 1
ATOM 1673 C C . SER B 1 69 ? -7.805 -10.781 -17.047 1 91.62 69 SER B C 1
ATOM 1675 O O . SER B 1 69 ? -7.039 -11.516 -16.422 1 91.62 69 SER B O 1
ATOM 1677 N N . PRO B 1 70 ? -8.078 -10.914 -18.297 1 94.81 70 PRO B N 1
ATOM 1678 C CA . PRO B 1 70 ? -7.402 -11.992 -19.031 1 94.81 70 PRO B CA 1
ATOM 1679 C C . PRO B 1 70 ? -5.902 -11.75 -19.188 1 94.81 70 PRO B C 1
ATOM 1681 O O . PRO B 1 70 ? -5.473 -10.609 -19.359 1 94.81 70 PRO B O 1
ATOM 1684 N N . ALA B 1 71 ? -5.227 -12.836 -19.203 1 97.12 71 ALA B N 1
ATOM 1685 C CA . ALA B 1 71 ? -3.787 -12.734 -19.422 1 97.12 71 ALA B CA 1
ATOM 1686 C C . ALA B 1 71 ? -3.471 -12.406 -20.875 1 97.12 71 ALA B C 1
ATOM 1688 O O . ALA B 1 71 ? -4.238 -12.75 -21.781 1 97.12 71 ALA B O 1
ATOM 1689 N N . GLU B 1 72 ? -2.359 -11.656 -21.062 1 96.75 72 GLU B N 1
ATOM 1690 C CA . GLU B 1 72 ? -1.902 -11.391 -22.422 1 96.75 72 GLU B CA 1
ATOM 1691 C C . GLU B 1 72 ? -1.644 -12.688 -23.188 1 96.75 72 GLU B C 1
ATOM 1693 O O . GLU B 1 72 ? -2.061 -12.836 -24.344 1 96.75 72 GLU B O 1
ATOM 1698 N N . ASP B 1 73 ? -0.882 -13.547 -22.625 1 97.81 73 ASP B N 1
ATOM 1699 C CA . ASP B 1 73 ? -0.746 -14.906 -23.125 1 97.81 73 ASP B CA 1
ATOM 1700 C C . ASP B 1 73 ? -1.927 -15.773 -22.703 1 97.81 73 ASP B C 1
ATOM 1702 O O . ASP B 1 73 ? -2.043 -16.141 -21.531 1 97.81 73 ASP B O 1
ATOM 1706 N N . ARG B 1 74 ? -2.746 -16.219 -23.594 1 97.44 74 ARG B N 1
ATOM 1707 C CA . ARG B 1 74 ? -4.031 -16.859 -23.312 1 97.44 74 ARG B CA 1
ATOM 1708 C C . ARG B 1 74 ? -3.834 -18.25 -22.734 1 97.44 74 ARG B C 1
ATOM 1710 O O . ARG B 1 74 ? -4.777 -18.859 -22.219 1 97.44 74 ARG B O 1
ATOM 1717 N N . ARG B 1 75 ? -2.639 -18.75 -22.75 1 98.38 75 ARG B N 1
ATOM 1718 C CA . ARG B 1 75 ? -2.355 -20.047 -22.125 1 98.38 75 ARG B CA 1
ATOM 1719 C C . ARG B 1 75 ? -2.438 -19.953 -20.609 1 98.38 75 ARG B C 1
ATOM 1721 O O . ARG B 1 75 ? -2.576 -20.969 -19.922 1 98.38 75 ARG B O 1
ATOM 1728 N N . PHE B 1 76 ? -2.262 -18.75 -20.109 1 98.12 76 PHE B N 1
ATOM 1729 C CA . PHE B 1 76 ? -2.326 -18.516 -18.672 1 98.12 76 PHE B CA 1
ATOM 1730 C C . PHE B 1 76 ? -3.734 -18.109 -18.25 1 98.12 76 PHE B C 1
ATOM 1732 O O . PHE B 1 76 ? -4.371 -17.281 -18.906 1 98.12 76 PHE B O 1
ATOM 1739 N N . SER B 1 77 ? -4.176 -18.609 -17.109 1 98.06 77 SER B N 1
ATOM 1740 C CA . SER B 1 77 ? -5.441 -18.203 -16.516 1 98.06 77 SER B CA 1
ATOM 1741 C C . SER B 1 77 ? -5.395 -18.312 -14.992 1 98.06 77 SER B C 1
ATOM 1743 O O . SER B 1 77 ? -4.562 -19.031 -14.438 1 98.06 77 SER B O 1
ATOM 1745 N N . LEU B 1 78 ? -6.289 -17.547 -14.336 1 98.19 78 LEU B N 1
ATOM 1746 C CA . LEU B 1 78 ? -6.32 -17.516 -12.875 1 98.19 78 LEU B CA 1
ATOM 1747 C C . LEU B 1 78 ? -7.754 -17.562 -12.359 1 98.19 78 LEU B C 1
ATOM 1749 O O . LEU B 1 78 ? -8.617 -16.828 -12.852 1 98.19 78 LEU B O 1
ATOM 1753 N N . SER B 1 79 ? -8 -18.484 -11.477 1 97.5 79 SER B N 1
ATOM 1754 C CA . SER B 1 79 ? -9.258 -18.547 -10.734 1 97.5 79 SER B CA 1
ATOM 1755 C C . SER B 1 79 ? -9.016 -18.484 -9.227 1 97.5 79 SER B C 1
ATOM 1757 O O . SER B 1 79 ? -7.992 -18.953 -8.734 1 97.5 79 SER B O 1
ATOM 1759 N N . ASP B 1 80 ? -9.984 -17.875 -8.531 1 97.5 80 ASP B N 1
ATOM 1760 C CA . ASP B 1 80 ? -9.844 -17.688 -7.09 1 97.5 80 ASP B CA 1
ATOM 1761 C C . ASP B 1 80 ? -11.047 -18.266 -6.344 1 97.5 80 ASP B C 1
ATOM 1763 O O . ASP B 1 80 ? -12.148 -17.719 -6.398 1 97.5 80 ASP B O 1
ATOM 1767 N N . ASP B 1 81 ? -10.82 -19.391 -5.719 1 97.75 81 ASP B N 1
ATOM 1768 C CA . ASP B 1 81 ? -11.805 -19.891 -4.762 1 97.75 81 ASP B CA 1
ATOM 1769 C C . ASP B 1 81 ? -11.703 -19.141 -3.434 1 97.75 81 ASP B C 1
ATOM 1771 O O . ASP B 1 81 ? -10.992 -19.578 -2.525 1 97.75 81 ASP B O 1
ATOM 1775 N N . ARG B 1 82 ? -12.445 -18.109 -3.311 1 97.38 82 ARG B N 1
ATOM 1776 C CA . ARG B 1 82 ? -12.336 -17.172 -2.188 1 97.38 82 ARG B CA 1
ATOM 1777 C C . ARG B 1 82 ? -12.758 -17.844 -0.882 1 97.38 82 ARG B C 1
ATOM 1779 O O . ARG B 1 82 ? -12.258 -17.484 0.19 1 97.38 82 ARG B O 1
ATOM 1786 N N . THR B 1 83 ? -13.672 -18.828 -1.013 1 97.69 83 THR B N 1
ATOM 1787 C CA . THR B 1 83 ? -14.117 -19.562 0.171 1 97.69 83 THR B CA 1
ATOM 1788 C C . THR B 1 83 ? -12.984 -20.391 0.757 1 97.69 83 THR B C 1
ATOM 1790 O O . THR B 1 83 ? -12.734 -20.344 1.963 1 97.69 83 THR B O 1
ATOM 1793 N N . ALA B 1 84 ? -12.25 -21.031 -0.112 1 96.81 84 ALA B N 1
ATOM 1794 C CA . ALA B 1 84 ? -11.148 -21.891 0.331 1 96.81 84 ALA B CA 1
ATOM 1795 C C . ALA B 1 84 ? -9.859 -21.078 0.474 1 96.81 84 ALA B C 1
ATOM 1797 O O . ALA B 1 84 ? -8.875 -21.578 1.025 1 96.81 84 ALA B O 1
ATOM 1798 N N . ARG B 1 85 ? -9.836 -19.875 -0.066 1 97.31 85 ARG B N 1
ATOM 1799 C CA . ARG B 1 85 ? -8.664 -19 -0.079 1 97.31 85 ARG B CA 1
ATOM 1800 C C . ARG B 1 85 ? -7.5 -19.672 -0.811 1 97.31 85 ARG B C 1
ATOM 1802 O O . ARG B 1 85 ? -6.379 -19.703 -0.298 1 97.31 85 ARG B O 1
ATOM 1809 N N . VAL B 1 86 ? -7.875 -20.172 -1.922 1 95.5 86 VAL B N 1
ATOM 1810 C CA . VAL B 1 86 ? -6.926 -20.797 -2.846 1 95.5 86 VAL B CA 1
ATOM 1811 C C . VAL B 1 86 ? -7.141 -20.234 -4.25 1 95.5 86 VAL B C 1
ATOM 1813 O O . VAL B 1 86 ? -8.234 -20.344 -4.812 1 95.5 86 VAL B O 1
ATOM 1816 N N . PHE B 1 87 ? -6.133 -19.641 -4.699 1 96.62 87 PHE B N 1
ATOM 1817 C CA . PHE B 1 87 ? -6.246 -19.297 -6.113 1 96.62 87 PHE B CA 1
ATOM 1818 C C . PHE B 1 87 ? -5.375 -20.234 -6.957 1 96.62 87 PHE B C 1
ATOM 1820 O O . PHE B 1 87 ? -4.328 -20.688 -6.496 1 96.62 87 PHE B O 1
ATOM 1827 N N . THR B 1 88 ? -5.875 -20.5 -8.156 1 95.69 88 THR B N 1
ATOM 1828 C CA . THR B 1 88 ? -5.23 -21.453 -9.047 1 95.69 88 THR B CA 1
ATOM 1829 C C . THR B 1 88 ? -4.848 -20.797 -10.367 1 95.69 88 THR B C 1
ATOM 1831 O O . THR B 1 88 ? -5.688 -20.172 -11.016 1 95.69 88 THR B O 1
ATOM 1834 N N . VAL B 1 89 ? -3.619 -20.969 -10.695 1 96.88 89 VAL B N 1
ATOM 1835 C CA . VAL B 1 89 ? -3.145 -20.531 -12.008 1 96.88 89 VAL B CA 1
ATOM 1836 C C . VAL B 1 89 ? -2.959 -21.75 -12.914 1 96.88 89 VAL B C 1
ATOM 1838 O O . VAL B 1 89 ? -2.301 -22.719 -12.531 1 96.88 89 VAL B O 1
ATOM 1841 N N . THR B 1 90 ? -3.57 -21.625 -14.031 1 96.19 90 THR B N 1
ATOM 1842 C CA . THR B 1 90 ? -3.447 -22.703 -15.023 1 96.19 90 THR B CA 1
ATOM 1843 C C . THR B 1 90 ? -2.627 -22.234 -16.219 1 96.19 90 THR B C 1
ATOM 1845 O O . THR B 1 90 ? -2.885 -21.172 -16.781 1 96.19 90 THR B O 1
ATOM 1848 N N . ILE B 1 91 ? -1.629 -23.031 -16.578 1 96.44 91 ILE B N 1
ATOM 1849 C CA . ILE B 1 91 ? -0.85 -22.812 -17.781 1 96.44 91 ILE B CA 1
ATOM 1850 C C . ILE B 1 91 ? -1.039 -24 -18.734 1 96.44 91 ILE B C 1
ATOM 1852 O O . ILE B 1 91 ? -0.72 -25.141 -18.391 1 96.44 91 ILE B O 1
ATOM 1856 N N . THR B 1 92 ? -1.561 -23.734 -19.828 1 97.19 92 THR B N 1
ATOM 1857 C CA . THR B 1 92 ? -1.755 -24.797 -20.812 1 97.19 92 THR B CA 1
ATOM 1858 C C . THR B 1 92 ? -0.647 -24.766 -21.859 1 97.19 92 THR B C 1
ATOM 1860 O O . THR B 1 92 ? 0.077 -23.781 -21.984 1 97.19 92 THR B O 1
ATOM 1863 N N . ASP B 1 93 ? -0.447 -25.875 -22.625 1 96.19 93 ASP B N 1
ATOM 1864 C CA . ASP B 1 93 ? 0.543 -25.984 -23.688 1 96.19 93 ASP B CA 1
ATOM 1865 C C . ASP B 1 93 ? 1.909 -25.484 -23.219 1 96.19 93 ASP B C 1
ATOM 1867 O O . ASP B 1 93 ? 2.5 -24.609 -23.844 1 96.19 93 ASP B O 1
ATOM 1871 N N . LEU B 1 94 ? 2.381 -26.125 -22.141 1 96 94 LEU B N 1
ATOM 1872 C CA . LEU B 1 94 ? 3.639 -25.734 -21.516 1 96 94 LEU B CA 1
ATOM 1873 C C . LEU B 1 94 ? 4.773 -25.734 -22.547 1 96 94 LEU B C 1
ATOM 1875 O O . LEU B 1 94 ? 4.883 -26.656 -23.359 1 96 94 LEU B O 1
ATOM 1879 N N . ARG B 1 95 ? 5.566 -24.688 -22.469 1 96.62 95 ARG B N 1
ATOM 1880 C CA . ARG B 1 95 ? 6.738 -24.531 -23.312 1 96.62 95 ARG B CA 1
ATOM 1881 C C . ARG B 1 95 ? 8.016 -24.469 -22.484 1 96.62 95 ARG B C 1
ATOM 1883 O O . ARG B 1 95 ? 7.977 -24.141 -21.297 1 96.62 95 ARG B O 1
ATOM 1890 N N . PRO B 1 96 ? 9.141 -24.828 -23.094 1 95.19 96 PRO B N 1
ATOM 1891 C CA . PRO B 1 96 ? 10.406 -24.75 -22.359 1 95.19 96 PRO B CA 1
ATOM 1892 C C . PRO B 1 96 ? 10.633 -23.359 -21.734 1 95.19 96 PRO B C 1
ATOM 1894 O O . PRO B 1 96 ? 11.188 -23.25 -20.641 1 95.19 96 PRO B O 1
ATOM 1897 N N . ALA B 1 97 ? 10.109 -22.312 -22.391 1 95.44 97 ALA B N 1
ATOM 1898 C CA . ALA B 1 97 ? 10.297 -20.938 -21.938 1 95.44 97 ALA B CA 1
ATOM 1899 C C . ALA B 1 97 ? 9.508 -20.656 -20.656 1 95.44 97 ALA B C 1
ATOM 1901 O O . ALA B 1 97 ? 9.742 -19.656 -19.969 1 95.44 97 ALA B O 1
ATOM 1902 N N . ASP B 1 98 ? 8.523 -21.484 -20.359 1 95.62 98 ASP B N 1
ATOM 1903 C CA . ASP B 1 98 ? 7.715 -21.297 -19.172 1 95.62 98 ASP B CA 1
ATOM 1904 C C . ASP B 1 98 ? 8.477 -21.734 -17.922 1 95.62 98 ASP B C 1
ATOM 1906 O O . ASP B 1 98 ? 8.086 -21.406 -16.797 1 95.62 98 ASP B O 1
ATOM 1910 N N . GLU B 1 99 ? 9.523 -22.5 -18.062 1 94.25 99 GLU B N 1
ATOM 1911 C CA . GLU B 1 99 ? 10.32 -22.969 -16.922 1 94.25 99 GLU B CA 1
ATOM 1912 C C . GLU B 1 99 ? 10.922 -21.797 -16.156 1 94.25 99 GLU B C 1
ATOM 1914 O O . GLU B 1 99 ? 11.375 -20.812 -16.75 1 94.25 99 GLU B O 1
ATOM 1919 N N . GLY B 1 100 ? 10.961 -22.016 -14.859 1 93.25 100 GLY B N 1
ATOM 1920 C CA . GLY B 1 100 ? 11.633 -21 -14.062 1 93.25 100 GLY B CA 1
ATOM 1921 C C . GLY B 1 100 ? 10.969 -20.766 -12.711 1 93.25 100 GLY B C 1
ATOM 1922 O O . GLY B 1 100 ? 10.141 -21.562 -12.273 1 93.25 100 GLY B O 1
ATOM 1923 N N . GLN B 1 101 ? 11.398 -19.719 -12.078 1 92 101 GLN B N 1
ATOM 1924 C CA . GLN B 1 101 ? 10.898 -19.328 -10.766 1 92 101 GLN B CA 1
ATOM 1925 C C . GLN B 1 101 ? 9.688 -18.406 -10.898 1 92 101 GLN B C 1
ATOM 1927 O O . GLN B 1 101 ? 9.703 -17.453 -11.68 1 92 101 GLN B O 1
ATOM 1932 N N . TYR B 1 102 ? 8.656 -18.781 -10.203 1 93.56 102 TYR B N 1
ATOM 1933 C CA . TYR B 1 102 ? 7.441 -17.969 -10.156 1 93.56 102 TYR B CA 1
ATOM 1934 C C . TYR B 1 102 ? 7.09 -17.594 -8.719 1 93.56 102 TYR B C 1
ATOM 1936 O O . TYR B 1 102 ? 7.582 -18.203 -7.773 1 93.56 102 TYR B O 1
ATOM 1944 N N . TRP B 1 103 ? 6.223 -16.594 -8.625 1 92.81 103 TRP B N 1
ATOM 1945 C CA . TRP B 1 103 ? 5.73 -16.141 -7.328 1 92.81 103 TRP B CA 1
ATOM 1946 C C . TRP B 1 103 ? 4.215 -15.953 -7.355 1 92.81 103 TRP B C 1
ATOM 1948 O O . TRP B 1 103 ? 3.688 -15.234 -8.211 1 92.81 103 TRP B O 1
ATOM 1958 N N . CYS B 1 104 ? 3.584 -16.641 -6.465 1 94.75 104 CYS B N 1
ATOM 1959 C CA . CYS B 1 104 ? 2.186 -16.328 -6.18 1 94.75 104 CYS B CA 1
ATOM 1960 C C . CYS B 1 104 ? 2.062 -15.047 -5.375 1 94.75 104 CYS B C 1
ATOM 1962 O O . CYS B 1 104 ? 2.602 -14.945 -4.27 1 94.75 104 CYS B O 1
ATOM 1964 N N . GLY B 1 105 ? 1.354 -14.109 -5.941 1 94.62 105 GLY B N 1
ATOM 1965 C CA . GLY B 1 105 ? 1.255 -12.836 -5.258 1 94.62 105 GLY B CA 1
ATOM 1966 C C . GLY B 1 105 ? -0.168 -12.469 -4.875 1 94.62 105 GLY B C 1
ATOM 1967 O O . GLY B 1 105 ? -1.104 -12.727 -5.637 1 94.62 105 GLY B O 1
ATOM 1968 N N . VAL B 1 106 ? -0.274 -11.969 -3.713 1 95.88 106 VAL B N 1
ATOM 1969 C CA . VAL B 1 106 ? -1.508 -11.32 -3.277 1 95.88 106 VAL B CA 1
ATOM 1970 C C . VAL B 1 106 ? -1.265 -9.828 -3.076 1 95.88 106 VAL B C 1
ATOM 1972 O O . VAL B 1 106 ? -0.474 -9.43 -2.217 1 95.88 106 VAL B O 1
ATOM 1975 N N . GLU B 1 107 ? -1.944 -9.094 -3.873 1 92.5 107 GLU B N 1
ATOM 1976 C CA . GLU B 1 107 ? -1.756 -7.648 -3.799 1 92.5 107 GLU B CA 1
ATOM 1977 C C . GLU B 1 107 ? -2.352 -7.078 -2.516 1 92.5 107 GLU B C 1
ATOM 1979 O O . GLU B 1 107 ? -3.488 -7.395 -2.158 1 92.5 107 GLU B O 1
ATOM 1984 N N . ARG B 1 108 ? -1.537 -6.316 -1.808 1 89.38 108 ARG B N 1
ATOM 1985 C CA . ARG B 1 108 ? -2.025 -5.625 -0.618 1 89.38 108 ARG B CA 1
ATOM 1986 C C . ARG B 1 108 ? -1.995 -4.109 -0.812 1 89.38 108 ARG B C 1
ATOM 1988 O O . ARG B 1 108 ? -1.106 -3.584 -1.484 1 89.38 108 ARG B O 1
ATOM 1995 N N . THR B 1 109 ? -3.006 -3.527 -0.463 1 83.62 109 THR B N 1
ATOM 1996 C CA . THR B 1 109 ? -3.07 -2.07 -0.456 1 83.62 109 THR B CA 1
ATOM 1997 C C . THR B 1 109 ? -3.244 -1.544 0.965 1 83.62 109 THR B C 1
ATOM 1999 O O . THR B 1 109 ? -3.826 -2.221 1.816 1 83.62 109 THR B O 1
ATOM 2002 N N . VAL B 1 110 ? -2.549 -0.58 1.263 1 81.12 110 VAL B N 1
ATOM 2003 C CA . VAL B 1 110 ? -2.746 0.051 2.564 1 81.12 110 VAL B CA 1
ATOM 2004 C C . VAL B 1 110 ? -3.033 1.539 2.377 1 81.12 110 VAL B C 1
ATOM 2006 O O . VAL B 1 110 ? -2.523 2.164 1.445 1 81.12 110 VAL B O 1
ATOM 2009 N N . THR B 1 111 ? -3.977 2.02 3.068 1 82.38 111 THR B N 1
ATOM 2010 C CA . THR B 1 111 ? -4.293 3.445 3.047 1 82.38 111 THR B CA 1
ATOM 2011 C C . THR B 1 111 ? -3.465 4.199 4.086 1 82.38 111 THR B C 1
ATOM 2013 O O . THR B 1 111 ? -3.162 3.662 5.152 1 82.38 111 THR B O 1
ATOM 2016 N N . ASP B 1 112 ? -3.096 5.387 3.736 1 86.5 112 ASP B N 1
ATOM 2017 C CA . ASP B 1 112 ? -2.42 6.254 4.695 1 86.5 112 ASP B CA 1
ATOM 2018 C C . ASP B 1 112 ? -3.322 6.559 5.891 1 86.5 112 ASP B C 1
ATOM 2020 O O . ASP B 1 112 ? -4.535 6.34 5.832 1 86.5 112 ASP B O 1
ATOM 2024 N N . VAL B 1 113 ? -2.648 6.855 7.047 1 86.06 113 VAL B N 1
ATOM 2025 C CA . VAL B 1 113 ? -3.385 7.328 8.219 1 86.06 113 VAL B CA 1
ATOM 2026 C C . VAL B 1 113 ? -3.471 8.852 8.188 1 86.06 113 VAL B C 1
ATOM 2028 O O . VAL B 1 113 ? -2.49 9.531 7.875 1 86.06 113 VAL B O 1
ATOM 2031 N N . TYR B 1 114 ? -4.699 9.312 8.477 1 86.25 114 TYR B N 1
ATOM 2032 C CA . TYR B 1 114 ? -4.926 10.75 8.391 1 86.25 114 TYR B CA 1
ATOM 2033 C C . TYR B 1 114 ? -5.535 11.289 9.68 1 86.25 114 TYR B C 1
ATOM 2035 O O . TYR B 1 114 ? -6.289 10.586 10.352 1 86.25 114 TYR B O 1
ATOM 2043 N N . SER B 1 115 ? -5.156 12.359 10.109 1 87.19 115 SER B N 1
ATOM 2044 C CA . SER B 1 115 ? -5.902 13.18 11.055 1 87.19 115 SER B CA 1
ATOM 2045 C C . SER B 1 115 ? -6.234 14.539 10.461 1 87.19 115 SER B C 1
ATOM 2047 O O . SER B 1 115 ? -5.414 15.141 9.766 1 87.19 115 SER B O 1
ATOM 2049 N N . GLU B 1 116 ? -7.465 15.062 10.703 1 87.25 116 GLU B N 1
ATOM 2050 C CA . GLU B 1 116 ? -7.984 16.281 10.078 1 87.25 116 GLU B CA 1
ATOM 2051 C C . GLU B 1 116 ? -7.68 17.516 10.922 1 87.25 116 GLU B C 1
ATOM 2053 O O . GLU B 1 116 ? -7.762 17.469 12.156 1 87.25 116 GLU B O 1
ATOM 2058 N N . ILE B 1 117 ? -7.367 18.562 10.219 1 88.62 117 ILE B N 1
ATOM 2059 C CA . ILE B 1 117 ? -7.145 19.844 10.852 1 88.62 117 ILE B CA 1
ATOM 2060 C C . ILE B 1 117 ? -7.863 20.938 10.07 1 88.62 117 ILE B C 1
ATOM 2062 O O . ILE B 1 117 ? -7.855 20.938 8.836 1 88.62 117 ILE B O 1
ATOM 2066 N N . LEU B 1 118 ? -8.547 21.797 10.812 1 90.12 118 LEU B N 1
ATOM 2067 C CA . LEU B 1 118 ? -9.117 22.984 10.195 1 90.12 118 LEU B CA 1
ATOM 2068 C C . LEU B 1 118 ? -8.305 24.219 10.57 1 90.12 118 LEU B C 1
ATOM 2070 O O . LEU B 1 118 ? -8.188 24.562 11.75 1 90.12 118 LEU B O 1
ATOM 2074 N N . LEU B 1 119 ? -7.734 24.859 9.602 1 92.19 119 LEU B N 1
ATOM 2075 C CA . LEU B 1 119 ? -6.992 26.094 9.828 1 92.19 119 LEU B CA 1
ATOM 2076 C C . LEU B 1 119 ? -7.832 27.297 9.453 1 92.19 119 LEU B C 1
ATOM 2078 O O . LEU B 1 119 ? -8.273 27.422 8.312 1 92.19 119 LEU B O 1
ATOM 2082 N N . LEU B 1 120 ? -8.039 28.109 10.484 1 91.31 120 LEU B N 1
ATOM 2083 C CA . LEU B 1 120 ? -8.727 29.375 10.273 1 91.31 120 LEU B CA 1
ATOM 2084 C C . LEU B 1 120 ? -7.746 30.547 10.336 1 91.31 120 LEU B C 1
ATOM 2086 O O . LEU B 1 120 ? -6.984 30.672 11.297 1 91.31 120 LEU B O 1
ATOM 2090 N N . VAL B 1 121 ? -7.688 31.328 9.312 1 91.88 121 VAL B N 1
ATOM 2091 C CA . VAL B 1 121 ? -6.793 32.469 9.258 1 91.88 121 VAL B CA 1
ATOM 2092 C C . VAL B 1 121 ? -7.609 33.781 9.328 1 91.88 121 VAL B C 1
ATOM 2094 O O . VAL B 1 121 ? -8.422 34.062 8.445 1 91.88 121 VAL B O 1
ATOM 2097 N N . LYS B 1 122 ? -7.406 34.5 10.477 1 89.38 122 LYS B N 1
ATOM 2098 C CA . LYS B 1 122 ? -8.164 35.719 10.68 1 89.38 122 LYS B CA 1
ATOM 2099 C C . LYS B 1 122 ? -7.363 36.938 10.242 1 89.38 122 LYS B C 1
ATOM 2101 O O . LYS B 1 122 ? -6.137 36.969 10.344 1 89.38 122 LYS B O 1
ATOM 2106 N N . GLN B 1 123 ? -7.832 37.719 9.711 1 80.38 123 GLN B N 1
ATOM 2107 C CA . GLN B 1 123 ? -7.191 39 9.398 1 80.38 123 GLN B CA 1
ATOM 2108 C C . GLN B 1 123 ? -6.914 39.812 10.664 1 80.38 123 GLN B C 1
ATOM 2110 O O . GLN B 1 123 ? -7.613 39.656 11.664 1 80.38 123 GLN B O 1
ATOM 2115 N N . GLY B 1 124 ? -5.688 40.188 11.156 1 59.5 124 GLY B N 1
ATOM 2116 C CA . GLY B 1 124 ? -5.164 40.938 12.289 1 59.5 124 GLY B CA 1
ATOM 2117 C C . GLY B 1 124 ? -6.238 41.375 13.258 1 59.5 124 GLY B C 1
ATOM 2118 O O . GLY B 1 124 ? -5.949 41.688 14.414 1 59.5 124 GLY B O 1
ATOM 2119 N N . ASN B 1 125 ? -7.188 42.062 13.258 1 49.66 125 ASN B N 1
ATOM 2120 C CA . ASN B 1 125 ? -7.363 42.719 14.539 1 49.66 125 ASN B CA 1
ATOM 2121 C C . ASN B 1 125 ? -7.676 41.719 15.656 1 49.66 125 ASN B C 1
ATOM 2123 O O . ASN B 1 125 ? -7.91 42.125 16.797 1 49.66 125 ASN B O 1
ATOM 2127 N N . GLN B 1 126 ? -8.273 40.5 15.461 1 46.97 126 GLN B N 1
ATOM 2128 C CA . GLN B 1 126 ? -8.75 39.906 16.703 1 46.97 126 GLN B CA 1
ATOM 2129 C C . GLN B 1 126 ? -7.828 38.781 17.156 1 46.97 126 GLN B C 1
ATOM 2131 O O . GLN B 1 126 ? -7.312 38.031 16.328 1 46.97 126 GLN B O 1
ATOM 2136 N N . SER B 1 127 ? -7.004 38.844 18.266 1 40.53 127 SER B N 1
ATOM 2137 C CA . SER B 1 127 ? -6.062 38.031 19.016 1 40.53 127 SER B CA 1
ATOM 2138 C C . SER B 1 127 ? -6.613 36.625 19.266 1 40.53 127 SER B C 1
ATOM 2140 O O . SER B 1 127 ? -7.582 36.469 20.016 1 40.53 127 SER B O 1
ATOM 2142 N N . PHE B 1 128 ? -6.957 35.75 18.375 1 39.16 128 PHE B N 1
ATOM 2143 C CA . PHE B 1 128 ? -7.574 34.531 18.891 1 39.16 128 PHE B CA 1
ATOM 2144 C C . PHE B 1 128 ? -6.516 33.562 19.344 1 39.16 128 PHE B C 1
ATOM 2146 O O . PHE B 1 128 ? -5.453 33.438 18.734 1 39.16 128 PHE B O 1
ATOM 2153 N N . THR B 1 129 ? -6.328 33.312 20.609 1 34.72 129 THR B N 1
ATOM 2154 C CA . THR B 1 129 ? -5.492 32.344 21.297 1 34.72 129 THR B CA 1
ATOM 2155 C C . THR B 1 129 ? -5.871 30.922 20.875 1 34.72 129 THR B C 1
ATOM 2157 O O . THR B 1 129 ? -7.004 30.484 21.094 1 34.72 129 THR B O 1
ATOM 2160 N N . VAL B 1 130 ? -5.434 30.328 19.828 1 37.12 130 VAL B N 1
ATOM 2161 C CA . VAL B 1 130 ? -5.801 28.984 19.422 1 37.12 130 VAL B CA 1
ATOM 2162 C C . VAL B 1 130 ? -5.055 27.969 20.281 1 37.12 130 VAL B C 1
ATOM 2164 O O . VAL B 1 130 ? -3.857 28.109 20.531 1 37.12 130 VAL B O 1
ATOM 2167 N N . TYR B 1 131 ? -5.684 27.375 21.234 1 32.81 131 TYR B N 1
ATOM 2168 C CA . TYR B 1 131 ? -5.207 26.234 22.031 1 32.81 131 TYR B CA 1
ATOM 2169 C C . TYR B 1 131 ? -4.898 25.047 21.141 1 32.81 131 TYR B C 1
ATOM 2171 O O . TYR B 1 131 ? -5.621 24.781 20.172 1 32.81 131 TYR B O 1
ATOM 2179 N N . GLY B 1 132 ? -3.658 24.703 20.828 1 34.91 132 GLY B N 1
ATOM 2180 C CA . GLY B 1 132 ? -3.096 23.578 20.125 1 34.91 132 GLY B CA 1
ATOM 2181 C C . GLY B 1 132 ? -3.779 22.266 20.453 1 34.91 132 GLY B C 1
ATOM 2182 O O . GLY B 1 132 ? -3.811 21.844 21.625 1 34.91 132 GLY B O 1
ATOM 2183 N N . LEU B 1 133 ? -4.887 22.016 19.797 1 35.72 133 LEU B N 1
ATOM 2184 C CA . LEU B 1 133 ? -5.684 20.812 20.031 1 35.72 133 LEU B CA 1
ATOM 2185 C C . LEU B 1 133 ? -4.824 19.562 19.906 1 35.72 133 LEU B C 1
ATOM 2187 O O . LEU B 1 133 ? -3.865 19.531 19.141 1 35.72 133 LEU B O 1
ATOM 2191 N N . GLY B 1 134 ? -4.727 18.703 20.938 1 33.94 134 GLY B N 1
ATOM 2192 C CA . GLY B 1 134 ? -4.25 17.328 21.078 1 33.94 134 GLY B CA 1
ATOM 219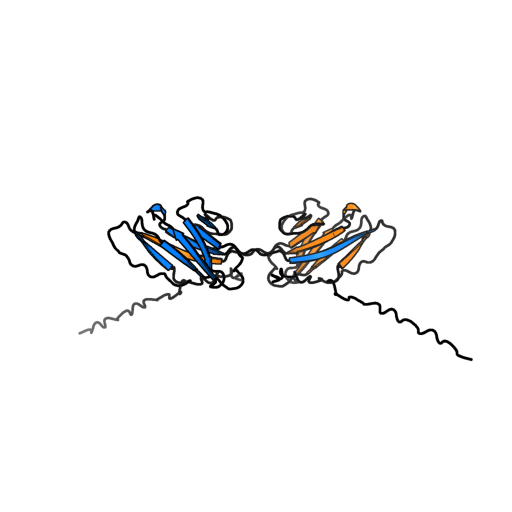3 C C . GLY B 1 134 ? -4.523 16.469 19.859 1 33.94 134 GLY B C 1
ATOM 2194 O O . GLY B 1 134 ? -5.363 16.828 19.016 1 33.94 134 GLY B O 1
ATOM 2195 N N . ALA B 1 135 ? -3.594 15.594 19.422 1 37.38 135 ALA B N 1
ATOM 2196 C CA . ALA B 1 135 ? -3.512 14.57 18.391 1 37.38 135 ALA B CA 1
AT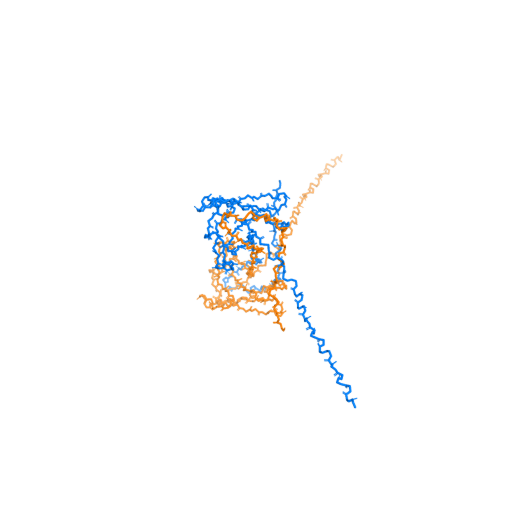OM 2197 C C . ALA B 1 135 ? -4.836 13.828 18.234 1 37.38 135 ALA B C 1
ATOM 2199 O O . ALA B 1 135 ? -5.289 13.164 19.172 1 37.38 135 ALA B O 1
ATOM 2200 N N . ILE B 1 136 ? -5.77 14.461 17.703 1 33.31 136 ILE B N 1
ATOM 2201 C CA . ILE B 1 136 ? -6.996 13.688 17.578 1 33.31 136 ILE B CA 1
ATOM 2202 C C . ILE B 1 136 ? -6.73 12.438 16.734 1 33.31 136 ILE B C 1
ATOM 2204 O O . ILE B 1 136 ? -6.219 12.531 15.617 1 33.31 136 ILE B O 1
ATOM 2208 N N . ARG B 1 137 ? -6.473 11.266 17.297 1 30.58 137 ARG B N 1
ATOM 2209 C CA . ARG B 1 137 ? -6.383 9.93 16.719 1 30.58 137 ARG B CA 1
ATOM 2210 C C . ARG B 1 137 ? -7.602 9.617 15.859 1 30.58 137 ARG B C 1
ATOM 2212 O O . ARG B 1 137 ? -8.734 9.617 16.344 1 30.58 137 ARG B O 1
ATOM 2219 N N . VAL B 1 138 ? -7.758 10.266 14.734 1 31.41 138 VAL B N 1
ATOM 2220 C CA . VAL B 1 138 ? -8.914 9.82 13.961 1 31.41 138 VAL B CA 1
ATOM 2221 C C . VAL B 1 138 ? -8.742 8.352 13.57 1 31.41 138 VAL B C 1
ATOM 2223 O O . VAL B 1 138 ? -7.676 7.953 13.094 1 31.41 138 VAL B O 1
ATOM 2226 N N . THR B 1 139 ? -9.414 7.387 14.211 1 29.22 139 THR B N 1
ATOM 2227 C CA . THR B 1 139 ? -9.562 5.965 13.93 1 29.22 139 THR B CA 1
ATOM 2228 C C . THR B 1 139 ? -10.039 5.75 12.492 1 29.22 139 THR B C 1
ATOM 2230 O O . THR B 1 139 ? -11.078 6.273 12.094 1 29.22 139 THR B O 1
ATOM 2233 N N . GLY B 1 140 ? -9.219 5.699 11.539 1 30.12 140 GLY B N 1
ATOM 2234 C CA . GLY B 1 140 ? -9.578 5.289 10.188 1 30.12 140 GLY B CA 1
ATOM 2235 C C . GLY B 1 140 ? -10.555 4.133 10.148 1 30.12 140 GLY B C 1
ATOM 2236 O O . GLY B 1 140 ? -10.352 3.123 10.828 1 30.12 140 GLY B O 1
ATOM 2237 N N . THR B 1 141 ? -11.891 4.445 10.086 1 29.95 141 THR B N 1
ATOM 2238 C CA . THR B 1 141 ? -12.914 3.441 9.82 1 29.95 141 THR B CA 1
ATOM 2239 C C . THR B 1 141 ? -12.484 2.516 8.688 1 29.95 141 THR B C 1
ATOM 2241 O O . THR B 1 141 ? -12.078 2.98 7.621 1 29.95 141 THR B O 1
ATOM 2244 N N . GLY B 1 142 ? -11.914 1.394 8.945 1 28.78 142 GLY B N 1
ATOM 2245 C CA . GLY B 1 142 ? -11.961 0.267 8.031 1 28.78 142 GLY B CA 1
ATOM 2246 C C . GLY B 1 142 ? -13.32 0.091 7.371 1 28.78 142 GLY B C 1
ATOM 2247 O O . GLY B 1 142 ? -14.352 0.353 7.988 1 28.78 142 GLY B O 1
ATOM 2248 N N . LEU B 1 143 ? -13.445 0.332 6.016 1 26.64 143 LEU B N 1
ATOM 2249 C CA . LEU B 1 143 ? -14.578 -0.097 5.211 1 26.64 143 LEU B CA 1
ATOM 2250 C C . LEU B 1 143 ? -15.125 -1.435 5.703 1 26.64 143 LEU B C 1
ATOM 2252 O O . LEU B 1 143 ? -14.383 -2.422 5.77 1 26.64 143 LEU B O 1
ATOM 2256 N N . ASP B 1 144 ? -16.078 -1.419 6.629 1 25.89 144 ASP B N 1
ATOM 2257 C CA . ASP B 1 144 ? -16.984 -2.549 6.82 1 25.89 144 ASP B CA 1
ATOM 2258 C C . ASP B 1 144 ? -17.531 -3.045 5.484 1 25.89 144 ASP B C 1
ATOM 2260 O O . ASP B 1 144 ? -18.016 -2.256 4.68 1 25.89 144 ASP B O 1
ATOM 2264 N N . GLN B 1 145 ? -16.906 -4.113 4.84 1 21.55 145 GLN B N 1
ATOM 2265 C CA . GLN B 1 145 ? -17.688 -5.027 4.012 1 21.55 145 GLN B CA 1
ATOM 2266 C C . GLN B 1 145 ? -19.016 -5.367 4.664 1 21.55 145 GLN B C 1
ATOM 2268 O O . GLN B 1 145 ? -19.047 -5.938 5.758 1 21.55 145 GLN B O 1
ATOM 2273 N N . HIS B 1 146 ? -20.016 -4.477 4.832 1 20.56 146 HIS B N 1
ATOM 2274 C CA . HIS B 1 146 ? -21.391 -4.941 4.949 1 20.56 146 HIS B CA 1
ATOM 2275 C C . HIS B 1 146 ? -21.734 -5.938 3.85 1 20.56 146 HIS B C 1
ATOM 2277 O O . HIS B 1 146 ? -21.469 -5.684 2.672 1 20.56 146 HIS B O 1
ATOM 2283 N N . GLY B 1 147 ? -21.875 -7.363 4.293 1 19.06 147 GLY B N 1
ATOM 2284 C CA . GLY B 1 147 ? -23.141 -8.07 4.148 1 19.06 147 GLY B CA 1
ATOM 2285 C C . GLY B 1 147 ? -24.297 -7.352 4.812 1 19.06 147 GLY B C 1
ATOM 2286 O O . GLY B 1 147 ? -24.094 -6.52 5.703 1 19.06 147 GLY B O 1
#

Sequence (294 aa):
MKKKQFKSSRVLCKNWGLGNPALTAVERSVGERVDIRCTYESGYESNPKYLCKGECNIGNKVIVVKSGSPAEDRRFSLSDDRTARVFTVTITDLRPADEGQYWCGVERTVTDVYSEILLLVKQGNQSFTVYGLGAIRVTGTGLDQHGMKKKQFKSSRVLCKNWGLGNPALTAVERSVGERVDIRCTYESGYESNPKYLCKGECNIGNKVIVVKSGSPAEDRRFSLSDDRTARVFTVTITDLRPADEGQYWCGVERTVTDVYSEILLLVKQGNQSFTVYGLGAIRVTGTGLDQHG

pLDDT: mean 74.48, std 27.33, range [19.06, 98.38]

Secondary structure (DSSP, 8-state):
-----------------------EEEEEETT--EEEEEE--TT-TTS-EEEEEEEEETTEEEEEEETTS--SSTTEEEEEETTTTEEEEEE-S--GGG-EEEEEEE----PPEEEEEEEEEE-TTS---------------------/-----------------------EEEEEETT--EEEEEE--TT-TTS-EEEEEEEEETTEEEEEEETTS--SSTTEEEEEETTTTEEEEEE-S--GGG-EEEEEEE----PPEEEEEEEEEE-TTS---------------------

Nearest PDB structures (foldseek):
  3vxu-assembly1_D  TM=7.154E-01  e=1.544E-04  Homo sapiens
  2nw2-assembly1_A  TM=7.660E-01  e=4.403E-04  Homo sapiens
  4mji-assembly1_D  TM=7.637E-01  e=4.403E-04  Homo sapiens
  4ozh-assembly2_E  TM=7.513E-01  e=1.511E-03  Homo sapiens
  3pqy-assembly2_I  TM=7.463E-01  e=2.013E-02  Mus musculus

Solvent-accessible surface area (backbone atoms only — not comparable to full-atom values): 17565 Å² total; per-residue (Å²): 133,82,77,76,73,76,76,77,77,78,78,76,77,75,74,79,70,77,78,62,70,66,70,34,59,41,47,43,34,49,60,34,69,49,76,47,63,38,58,57,66,89,92,46,62,85,40,49,40,34,36,24,44,63,61,67,48,93,95,44,63,43,68,58,32,41,51,98,51,82,28,87,54,76,46,34,46,67,47,70,43,51,90,78,30,35,33,35,38,35,37,45,63,35,44,72,82,69,40,42,49,32,30,44,33,37,55,50,84,54,73,58,49,52,28,61,33,35,38,43,52,39,69,55,85,68,86,58,83,50,68,82,58,71,56,52,74,47,75,77,76,71,84,73,81,73,130,134,83,74,78,74,78,78,80,78,76,75,76,76,76,74,80,68,76,75,61,70,68,69,36,63,39,45,40,32,48,60,35,69,49,76,47,62,39,55,59,65,89,91,46,63,84,40,49,38,34,38,24,44,65,60,67,49,92,95,44,63,44,69,57,33,41,51,97,51,83,28,87,55,76,48,34,47,66,48,70,44,51,90,78,29,35,33,35,37,34,37,44,62,34,44,72,84,68,40,42,48,32,29,43,33,38,57,51,83,55,74,58,49,57,31,61,34,36,38,42,52,38,68,59,86,68,86,59,84,50,68,82,57,73,56,52,74,45,77,76,75,67,82,71,80,72,129